Protein AF-A0A560KDC7-F1 (afdb_monomer)

Radius of gyration: 27.9 Å; Cα contacts (8 Å, |Δi|>4): 565; chains: 1; bounding box: 71×35×75 Å

Nearest PDB structures (foldseek):
  1yr0-assembly2_D  TM=9.932E-01  e=1.431E-20  Agrobacterium fabrum str. C58
  3dr8-assembly1_A  TM=9.756E-01  e=1.431E-20  unclassified
  4j3g-assembly2_C  TM=9.933E-01  e=4.814E-20  Brucella abortus 2308
  3dr8-assembly1_B  TM=9.768E-01  e=2.145E-20  unclassified
  4mbu-assembly1_A  TM=9.901E-01  e=2.162E-19  Staphylococcus aureus subsp. aureus Mu50

Structure (mmCIF, N/CA/C/O backbone):
data_AF-A0A560KDC7-F1
#
_entry.id   AF-A0A560KDC7-F1
#
loop_
_atom_site.group_PDB
_atom_site.id
_atom_site.type_symbol
_atom_site.label_atom_id
_atom_site.label_alt_id
_atom_site.label_comp_id
_atom_site.label_asym_id
_atom_site.label_entity_id
_atom_site.label_seq_id
_atom_site.pdbx_PDB_ins_code
_atom_site.Cartn_x
_atom_site.Cartn_y
_atom_site.Cartn_z
_atom_site.occupancy
_atom_site.B_iso_or_equiv
_atom_site.auth_seq_id
_atom_site.auth_comp_id
_atom_site.auth_asym_id
_atom_site.auth_atom_id
_atom_site.pdbx_PDB_model_num
ATOM 1 N N . MET A 1 1 ? -34.401 -13.548 14.786 1.00 64.06 1 MET A N 1
ATOM 2 C CA . MET A 1 1 ? -34.154 -12.901 13.478 1.00 64.06 1 MET A CA 1
ATOM 3 C C . MET A 1 1 ? -32.684 -13.062 13.117 1.00 64.06 1 MET A C 1
ATOM 5 O O . MET A 1 1 ? -31.876 -13.039 14.045 1.00 64.06 1 MET A O 1
ATOM 9 N N . PRO A 1 2 ? -32.347 -13.278 11.833 1.00 85.25 2 PRO A N 1
ATOM 10 C CA . PRO A 1 2 ? -30.963 -13.434 11.390 1.00 85.25 2 PRO A CA 1
ATOM 11 C C . PRO A 1 2 ? -30.173 -12.130 11.555 1.00 85.25 2 PRO A C 1
ATOM 13 O O . PRO A 1 2 ? -30.745 -11.041 11.512 1.00 85.25 2 PRO A O 1
ATOM 16 N N . LEU A 1 3 ? -28.862 -12.267 11.750 1.00 91.06 3 LEU A N 1
ATOM 17 C CA . LEU A 1 3 ? -27.916 -11.155 11.746 1.00 91.06 3 LEU A CA 1
ATOM 18 C C . LEU A 1 3 ? -27.613 -10.765 10.294 1.00 91.06 3 LEU A C 1
ATOM 20 O O . LEU A 1 3 ? -27.237 -11.629 9.504 1.00 91.06 3 LEU A O 1
ATOM 24 N N . ILE A 1 4 ? -27.746 -9.483 9.955 1.00 95.56 4 ILE A N 1
ATOM 25 C CA . ILE A 1 4 ? -27.432 -8.954 8.618 1.00 95.56 4 ILE A CA 1
ATOM 26 C C . ILE A 1 4 ? -26.335 -7.903 8.757 1.00 95.56 4 ILE A C 1
ATOM 28 O O . ILE A 1 4 ? -26.480 -6.980 9.549 1.00 95.56 4 ILE A O 1
ATOM 32 N N . VAL A 1 5 ? -25.257 -8.013 7.981 1.00 97.81 5 VAL A N 1
ATOM 33 C CA . VAL A 1 5 ? -24.214 -6.978 7.908 1.00 97.81 5 VAL A CA 1
ATOM 34 C C . VAL A 1 5 ? -24.354 -6.227 6.589 1.00 97.81 5 VAL A C 1
ATOM 36 O O . VAL A 1 5 ? -24.442 -6.852 5.533 1.00 97.81 5 VAL A O 1
ATOM 39 N N . ARG A 1 6 ? -24.389 -4.893 6.644 1.00 97.50 6 ARG A N 1
ATOM 40 C CA . ARG A 1 6 ? -24.507 -4.018 5.465 1.00 97.50 6 ARG A CA 1
ATOM 41 C C . ARG A 1 6 ? -23.712 -2.729 5.643 1.00 97.50 6 ARG A C 1
ATOM 43 O O . ARG A 1 6 ? -23.319 -2.396 6.759 1.00 97.50 6 ARG A O 1
ATOM 50 N N . ASP A 1 7 ? -23.520 -1.989 4.553 1.00 98.06 7 ASP A N 1
ATOM 51 C CA . ASP A 1 7 ? -23.004 -0.623 4.633 1.00 98.06 7 ASP A CA 1
ATOM 52 C C . ASP A 1 7 ? -23.963 0.278 5.424 1.00 98.06 7 ASP A C 1
ATOM 54 O O . ASP A 1 7 ? -25.192 0.202 5.295 1.00 98.06 7 ASP A O 1
ATOM 58 N N . ALA A 1 8 ? -23.373 1.137 6.247 1.00 98.12 8 ALA A N 1
ATOM 59 C CA . ALA A 1 8 ? -24.062 2.167 6.993 1.00 98.12 8 ALA A CA 1
ATOM 60 C C . ALA A 1 8 ? -24.477 3.314 6.067 1.00 98.12 8 ALA A C 1
ATOM 62 O O . ALA A 1 8 ? -23.741 3.757 5.174 1.00 98.12 8 ALA A O 1
ATOM 63 N N . THR A 1 9 ? -25.659 3.835 6.335 1.00 96.88 9 THR A N 1
ATOM 64 C CA . THR A 1 9 ? -26.194 5.079 5.797 1.00 96.88 9 THR A CA 1
ATOM 65 C C . THR A 1 9 ? -26.072 6.184 6.848 1.00 96.88 9 THR A C 1
ATOM 67 O O . THR A 1 9 ? -25.636 5.947 7.974 1.00 96.88 9 THR A O 1
ATOM 70 N N . LEU A 1 10 ? -26.446 7.414 6.494 1.00 97.44 10 LEU A N 1
ATOM 71 C CA . LEU A 1 10 ? -26.492 8.507 7.471 1.00 97.44 10 LEU A CA 1
ATOM 72 C C . LEU A 1 10 ? -27.649 8.368 8.469 1.00 97.44 10 LEU A C 1
ATOM 74 O O . LEU A 1 10 ? -27.597 9.001 9.521 1.00 97.44 10 LEU A O 1
ATOM 78 N N . GLU A 1 11 ? -28.659 7.552 8.158 1.00 96.75 11 GLU A N 1
ATOM 79 C CA . GLU A 1 11 ? -29.776 7.255 9.062 1.00 96.75 11 GLU A CA 1
ATOM 80 C C . GLU A 1 11 ? -29.320 6.379 10.235 1.00 96.75 11 GLU A C 1
ATOM 82 O O . GLU A 1 11 ? -29.812 6.536 11.344 1.00 96.75 11 GLU A O 1
ATOM 87 N N . ASP A 1 12 ? -28.290 5.550 10.033 1.00 98.06 12 ASP A N 1
ATOM 88 C CA . ASP A 1 12 ? -27.711 4.702 11.083 1.00 98.06 12 ASP A CA 1
ATOM 89 C C . ASP A 1 12 ? -26.839 5.492 12.084 1.00 98.06 12 ASP A C 1
ATOM 91 O O . ASP A 1 12 ? -26.291 4.925 13.031 1.00 98.06 12 ASP A O 1
ATOM 95 N N . ALA A 1 13 ? -26.640 6.799 11.869 1.00 98.19 13 ALA A N 1
ATOM 96 C CA . ALA A 1 13 ? -25.687 7.595 12.640 1.00 98.19 13 ALA A CA 1
ATOM 97 C C . ALA A 1 13 ? -26.050 7.697 14.128 1.00 98.19 13 ALA A C 1
ATOM 99 O O . ALA A 1 13 ? -25.141 7.717 14.956 1.00 98.19 13 ALA A O 1
ATOM 100 N N . GLU A 1 14 ? -27.342 7.751 14.462 1.00 98.06 14 GLU A N 1
ATOM 101 C CA . GLU A 1 14 ? -27.816 7.821 15.851 1.00 98.06 14 GLU A CA 1
ATOM 102 C C . GLU A 1 14 ? -27.529 6.521 16.609 1.00 98.06 14 GLU A C 1
ATOM 104 O O . GLU A 1 14 ? -26.981 6.560 17.712 1.00 98.06 14 GLU A O 1
ATOM 109 N N . ASP A 1 15 ? -27.783 5.369 15.990 1.00 97.81 15 ASP A N 1
ATOM 110 C CA . ASP A 1 15 ? -27.501 4.078 16.617 1.00 97.81 15 ASP A CA 1
ATOM 111 C C . ASP A 1 15 ? -25.993 3.825 16.756 1.00 97.81 15 ASP A C 1
ATOM 113 O O . ASP A 1 15 ? -25.511 3.395 17.809 1.00 97.81 15 ASP A O 1
ATOM 117 N N . ILE A 1 16 ? -25.210 4.146 15.718 1.00 98.19 16 ILE A N 1
ATOM 118 C CA . ILE A 1 16 ? -23.742 4.072 15.776 1.00 98.19 16 ILE A CA 1
ATOM 119 C C . ILE A 1 16 ? -23.213 4.981 16.891 1.00 98.19 16 ILE A C 1
ATOM 121 O O . ILE A 1 16 ? -22.308 4.588 17.634 1.00 98.19 16 ILE A O 1
ATOM 125 N N . LEU A 1 17 ? -23.763 6.195 17.013 1.00 98.19 17 LEU A N 1
ATOM 126 C CA . LEU A 1 17 ? -23.389 7.145 18.055 1.00 98.19 17 LEU A CA 1
ATOM 127 C C . LEU A 1 17 ? -23.655 6.569 19.445 1.00 98.19 17 LEU A C 1
ATOM 129 O O . LEU A 1 17 ? -22.775 6.655 20.299 1.00 98.19 17 LEU A O 1
ATOM 133 N N . ALA A 1 18 ? -24.826 5.970 19.664 1.00 97.56 18 ALA A N 1
ATOM 134 C CA . ALA A 1 18 ? -25.188 5.374 20.945 1.00 97.56 18 ALA A CA 1
ATOM 135 C C . ALA A 1 18 ? -24.201 4.268 21.355 1.00 97.56 18 ALA A C 1
ATOM 137 O O . ALA A 1 18 ? -23.673 4.294 22.470 1.00 97.56 18 ALA A O 1
ATOM 138 N N . ILE A 1 19 ? -23.875 3.352 20.435 1.00 97.69 19 ILE A N 1
ATOM 139 C CA . ILE A 1 19 ? -22.910 2.267 20.682 1.00 97.69 19 ILE A CA 1
ATOM 140 C C . ILE A 1 19 ? -21.510 2.836 20.961 1.00 97.69 19 ILE A C 1
ATOM 142 O O . ILE A 1 19 ? -20.850 2.430 21.920 1.00 97.69 19 ILE A O 1
ATOM 146 N N . TYR A 1 20 ? -21.051 3.797 20.151 1.00 97.81 20 TYR A N 1
ATOM 147 C CA . TYR A 1 20 ? -19.731 4.403 20.327 1.00 97.81 20 TYR A CA 1
ATOM 148 C C . TYR A 1 20 ? -19.624 5.168 21.648 1.00 97.81 20 TYR A C 1
ATOM 150 O O . TYR A 1 20 ? -18.653 4.985 22.378 1.00 97.81 20 TYR A O 1
ATOM 158 N N . ASN A 1 21 ? -20.605 6.012 21.974 1.00 97.56 21 ASN A N 1
ATOM 159 C CA . ASN A 1 21 ? -20.581 6.819 23.192 1.00 97.56 21 ASN A CA 1
ATOM 160 C C . ASN A 1 21 ? -20.687 5.944 24.444 1.00 97.56 21 ASN A C 1
ATOM 162 O O . ASN A 1 21 ? -20.028 6.240 25.440 1.00 97.56 21 ASN A O 1
ATOM 166 N N . TYR A 1 22 ? -21.423 4.828 24.386 1.00 96.88 22 TYR A N 1
ATOM 167 C CA . TYR A 1 22 ? -21.393 3.843 25.464 1.00 96.88 22 TYR A CA 1
ATOM 168 C C . TYR A 1 22 ? -19.971 3.310 25.686 1.00 96.88 22 TYR A C 1
ATOM 170 O O . TYR A 1 22 ? -19.468 3.367 26.810 1.00 96.88 22 TYR A O 1
ATOM 178 N N . ALA A 1 23 ? -19.289 2.865 24.624 1.00 95.12 23 ALA A N 1
ATOM 179 C CA . ALA A 1 23 ? -17.907 2.393 24.713 1.00 95.12 23 ALA A CA 1
ATOM 180 C C . ALA A 1 23 ? -16.945 3.497 25.200 1.00 95.12 23 ALA A C 1
ATOM 182 O O . ALA A 1 23 ? -16.084 3.245 26.048 1.00 95.12 23 ALA A O 1
ATOM 183 N N . ALA A 1 24 ? -17.120 4.726 24.711 1.00 95.44 24 ALA A N 1
ATOM 184 C CA . ALA A 1 24 ? -16.311 5.890 25.053 1.00 95.44 24 ALA A CA 1
ATOM 185 C C . ALA A 1 24 ? -16.468 6.342 26.505 1.00 95.44 24 ALA A C 1
ATOM 187 O O . ALA A 1 24 ? -15.500 6.824 27.077 1.00 95.44 24 ALA A O 1
ATOM 188 N N . VAL A 1 25 ? -17.625 6.161 27.135 1.00 95.88 25 VAL A N 1
ATOM 189 C CA . VAL A 1 25 ? -17.840 6.614 28.519 1.00 95.88 25 VAL A CA 1
ATOM 190 C C . VAL A 1 25 ? -17.666 5.487 29.536 1.00 95.88 25 VAL A C 1
ATOM 192 O O . VAL A 1 25 ? -17.230 5.750 30.650 1.00 95.88 25 VAL A O 1
ATOM 195 N N . ASN A 1 26 ? -17.946 4.233 29.165 1.00 94.75 26 ASN A N 1
ATOM 196 C CA . ASN A 1 26 ? -18.063 3.132 30.133 1.00 94.75 26 ASN A CA 1
ATOM 197 C C . ASN A 1 26 ? -16.960 2.069 30.028 1.00 94.75 26 ASN A C 1
ATOM 199 O O . ASN A 1 26 ? -16.888 1.182 30.873 1.00 94.75 26 ASN A O 1
ATOM 203 N N . THR A 1 27 ? -16.102 2.117 29.003 1.00 94.00 27 THR A N 1
ATOM 204 C CA . THR A 1 27 ? -15.118 1.047 28.743 1.00 94.00 27 THR A CA 1
ATOM 205 C C . THR A 1 27 ? -13.720 1.592 28.463 1.00 94.00 27 THR A C 1
ATOM 207 O O . THR A 1 27 ? -13.536 2.788 28.247 1.00 94.00 27 THR A O 1
ATOM 210 N N . THR A 1 28 ? -12.721 0.712 28.404 1.00 94.62 28 THR A N 1
ATOM 211 C CA . THR A 1 28 ? -11.354 1.023 27.948 1.00 94.62 28 THR A CA 1
ATOM 212 C C . THR A 1 28 ? -11.143 0.752 26.452 1.00 94.62 28 THR A C 1
ATOM 214 O O . THR A 1 28 ? -10.013 0.805 25.980 1.00 94.62 28 THR A O 1
ATOM 217 N N . ALA A 1 29 ? -12.202 0.486 25.674 1.00 92.75 29 ALA A N 1
ATOM 218 C CA . ALA A 1 29 ? -12.095 0.202 24.236 1.00 92.75 29 ALA A CA 1
ATOM 219 C C . ALA A 1 29 ? -11.889 1.457 23.364 1.00 92.75 29 ALA A C 1
ATOM 221 O O . ALA A 1 29 ? -11.512 1.349 22.201 1.00 92.75 29 ALA A O 1
ATOM 222 N N . VAL A 1 30 ? -12.161 2.644 23.913 1.00 94.00 30 VAL A N 1
ATOM 223 C CA . VAL A 1 30 ? -11.927 3.943 23.267 1.00 94.00 30 VAL A CA 1
ATOM 224 C C . VAL A 1 30 ? -11.267 4.857 24.286 1.00 94.00 30 VAL A C 1
ATOM 226 O O . VAL A 1 30 ? -11.829 5.093 25.356 1.00 94.00 30 VAL A O 1
ATOM 229 N N . TRP A 1 31 ? -10.077 5.362 23.984 1.00 94.50 31 TRP A N 1
ATOM 230 C CA . TRP A 1 31 ? -9.320 6.229 24.890 1.00 94.50 31 TRP A CA 1
ATOM 231 C C . TRP A 1 31 ? -9.588 7.690 24.529 1.00 94.50 31 TRP A C 1
ATOM 233 O O . TRP A 1 31 ? -8.907 8.277 23.697 1.00 94.50 31 TRP A O 1
ATOM 243 N N . THR A 1 32 ? -10.657 8.244 25.096 1.00 92.62 32 THR A N 1
ATOM 244 C CA . THR A 1 32 ? -11.116 9.617 24.860 1.00 92.62 32 THR A CA 1
ATOM 245 C C . THR A 1 32 ? -11.716 10.191 26.144 1.00 92.62 32 THR A C 1
ATOM 247 O O . THR A 1 32 ? -12.147 9.422 27.010 1.00 92.62 32 THR A O 1
ATOM 250 N N . ASP A 1 33 ? -11.749 11.520 26.250 1.00 85.69 33 ASP A N 1
ATOM 251 C CA . ASP A 1 33 ? -12.166 12.255 27.451 1.00 85.69 33 ASP A CA 1
ATOM 252 C C . ASP A 1 33 ? -13.686 12.455 27.563 1.00 85.69 33 ASP A C 1
ATOM 254 O O . ASP A 1 33 ? -14.181 12.901 28.597 1.00 85.69 33 ASP A O 1
ATOM 258 N N . GLY A 1 34 ? -14.455 12.119 26.523 1.00 89.12 34 GLY A N 1
ATOM 259 C CA . GLY A 1 34 ? -15.901 12.311 26.541 1.00 89.12 34 GLY A CA 1
ATOM 260 C C . GLY A 1 34 ? -16.640 11.743 25.330 1.00 89.12 34 GLY A C 1
ATOM 261 O O . GLY A 1 34 ? -16.029 11.188 24.413 1.00 89.12 34 GLY A O 1
ATOM 262 N N . PRO A 1 35 ? -17.979 11.848 25.330 1.00 95.31 35 PRO A N 1
ATOM 263 C CA . PRO A 1 35 ? -18.799 11.468 24.188 1.00 95.31 35 PRO A CA 1
ATOM 264 C C . PRO A 1 35 ? -18.573 12.418 23.005 1.00 95.31 35 PRO A C 1
ATOM 266 O O . PRO A 1 35 ? -18.128 13.551 23.173 1.00 95.31 35 PRO A O 1
ATOM 269 N N . VAL A 1 36 ? -18.943 11.970 21.806 1.00 96.56 36 VAL A N 1
ATOM 270 C CA . VAL A 1 36 ? -19.057 12.848 20.630 1.00 96.56 36 VAL A CA 1
ATOM 271 C C . VAL A 1 36 ? -20.522 13.168 20.341 1.00 96.56 36 VAL A C 1
ATOM 273 O O . VAL A 1 36 ? -21.419 12.494 20.853 1.00 96.56 36 VAL A O 1
ATOM 276 N N . ASP A 1 37 ? -20.772 14.179 19.513 1.00 97.75 37 ASP A N 1
ATOM 277 C CA . ASP A 1 37 ? -22.115 14.524 19.045 1.00 97.75 37 ASP A CA 1
ATOM 278 C C . ASP A 1 37 ? -22.492 13.811 17.727 1.00 97.75 37 ASP A C 1
ATOM 280 O O . ASP A 1 37 ? -21.681 13.147 17.064 1.00 97.75 37 ASP A O 1
ATOM 284 N N . LEU A 1 38 ? -23.770 13.931 17.358 1.00 98.31 38 LEU A N 1
ATOM 285 C CA . LEU A 1 38 ? -24.338 13.300 16.170 1.00 98.31 38 LEU A CA 1
ATOM 286 C C . LEU A 1 38 ? -23.785 13.870 14.861 1.00 98.31 38 LEU A C 1
ATOM 288 O O . LEU A 1 38 ? -23.582 13.115 13.908 1.00 98.31 38 LEU A O 1
ATOM 292 N N . ASP A 1 39 ? -23.515 15.171 14.800 1.00 98.12 39 ASP A N 1
ATOM 293 C CA . ASP A 1 39 ? -23.014 15.811 13.585 1.00 98.12 39 ASP A CA 1
ATOM 294 C C . ASP A 1 39 ? -21.578 15.376 13.292 1.00 98.12 39 ASP A C 1
ATOM 296 O O . ASP A 1 39 ? -21.261 14.996 12.162 1.00 98.12 39 ASP A O 1
ATOM 300 N N . SER A 1 40 ? -20.747 15.287 14.327 1.00 96.81 40 SER A N 1
ATOM 301 C CA . SER A 1 40 ? -19.414 14.693 14.302 1.00 96.81 40 SER A CA 1
ATOM 302 C C . SER A 1 40 ? -19.463 13.238 13.834 1.00 96.81 40 SER A C 1
ATOM 304 O O . SER A 1 40 ? -18.645 12.814 13.011 1.00 96.81 40 SER A O 1
ATOM 306 N N . ARG A 1 41 ? -20.455 12.454 14.285 1.00 97.69 41 ARG A N 1
ATOM 307 C CA . ARG A 1 41 ? -20.616 11.063 13.836 1.00 97.69 41 ARG A CA 1
ATOM 308 C C . ARG A 1 41 ? -21.040 10.962 12.373 1.00 97.69 41 ARG A C 1
ATOM 310 O O . ARG A 1 41 ? -20.482 10.147 11.639 1.00 97.69 41 ARG A O 1
ATOM 317 N N . ARG A 1 42 ? -21.969 11.809 11.924 1.00 98.56 42 ARG A N 1
ATOM 318 C CA . ARG A 1 42 ? -22.368 11.910 10.510 1.00 98.56 42 ARG A CA 1
ATOM 319 C C . ARG A 1 42 ? -21.188 12.326 9.633 1.00 98.56 42 ARG A C 1
ATOM 321 O O . ARG A 1 42 ? -20.979 11.731 8.576 1.00 98.56 42 ARG A O 1
ATOM 328 N N . ALA A 1 43 ? -20.393 13.299 10.077 1.00 98.19 43 ALA A N 1
ATOM 329 C CA . ALA A 1 43 ? -19.182 13.736 9.389 1.00 98.19 43 ALA A CA 1
ATOM 330 C C . ALA A 1 43 ? -18.153 12.602 9.281 1.00 98.19 43 ALA A C 1
ATOM 332 O O . ALA A 1 43 ? -17.605 12.380 8.204 1.00 98.19 43 ALA A O 1
ATOM 333 N N . TRP A 1 44 ? -17.958 11.824 10.348 1.00 97.94 44 TRP A N 1
ATOM 334 C CA . TRP A 1 44 ? -17.082 10.652 10.335 1.00 97.94 44 TRP A CA 1
ATOM 335 C C . TRP A 1 44 ? -17.529 9.585 9.319 1.00 97.94 44 TRP A C 1
ATOM 337 O O . TRP A 1 44 ? -16.693 9.071 8.573 1.00 97.94 44 TRP A O 1
ATOM 347 N N . ILE A 1 45 ? -18.835 9.290 9.224 1.00 98.31 45 ILE A N 1
ATOM 348 C CA . ILE A 1 45 ? -19.374 8.350 8.219 1.00 98.31 45 ILE A CA 1
ATOM 349 C C . ILE A 1 45 ? -19.089 8.852 6.797 1.00 98.31 45 ILE A C 1
ATOM 351 O O . ILE A 1 45 ? -18.628 8.078 5.955 1.00 98.31 45 ILE A O 1
ATOM 355 N N . ARG A 1 46 ? -19.333 10.144 6.527 1.00 98.19 46 ARG A N 1
ATOM 356 C CA . ARG A 1 46 ? -19.052 10.762 5.217 1.00 98.19 46 ARG A CA 1
ATOM 357 C C . ARG A 1 46 ? -17.568 10.685 4.877 1.00 98.19 46 ARG A C 1
ATOM 359 O O . ARG A 1 46 ? -17.224 10.141 3.839 1.00 98.19 46 ARG A O 1
ATOM 366 N N . ALA A 1 47 ? -16.698 11.105 5.794 1.00 97.38 47 ALA A N 1
ATOM 367 C CA . ALA A 1 47 ? -15.253 11.104 5.584 1.00 97.38 47 ALA A CA 1
ATOM 368 C C . ALA A 1 47 ? -14.698 9.701 5.284 1.00 97.38 47 ALA A C 1
ATOM 370 O O . ALA A 1 47 ? -13.834 9.549 4.423 1.00 97.38 47 ALA A O 1
ATOM 371 N N . ARG A 1 48 ? -15.210 8.655 5.952 1.00 97.25 48 ARG A N 1
ATOM 372 C CA . ARG A 1 48 ? -14.845 7.266 5.630 1.00 97.25 48 ARG A CA 1
ATOM 373 C C . ARG A 1 48 ? -15.265 6.886 4.216 1.00 97.25 48 ARG A C 1
ATOM 375 O O . ARG A 1 48 ? -14.441 6.358 3.473 1.00 97.25 48 ARG A O 1
ATOM 382 N N . ARG A 1 49 ? -16.504 7.200 3.837 1.00 95.75 49 ARG A N 1
ATOM 383 C CA . ARG A 1 49 ? -17.032 6.914 2.499 1.00 95.75 49 ARG A CA 1
ATOM 384 C C . ARG A 1 49 ? -16.260 7.655 1.406 1.00 95.75 49 ARG A C 1
ATOM 386 O O . ARG A 1 49 ? -15.895 7.030 0.416 1.00 95.75 49 ARG A O 1
ATOM 393 N N . ASP A 1 50 ? -15.974 8.937 1.606 1.00 96.25 50 ASP A N 1
ATOM 394 C CA . ASP A 1 50 ? -15.241 9.776 0.651 1.00 96.25 50 ASP A CA 1
ATOM 395 C C . ASP A 1 50 ? -13.796 9.287 0.461 1.00 96.25 50 ASP A C 1
ATOM 397 O O . ASP A 1 50 ? -13.257 9.335 -0.642 1.00 96.25 50 ASP A O 1
ATOM 401 N N . ALA A 1 51 ? -13.192 8.724 1.513 1.00 93.50 51 ALA A N 1
ATOM 402 C CA . ALA A 1 51 ? -11.894 8.049 1.448 1.00 93.50 51 ALA A CA 1
ATOM 403 C C . ALA A 1 51 ? -11.952 6.633 0.829 1.00 93.50 51 ALA A C 1
ATOM 405 O O . ALA A 1 51 ? -10.925 5.960 0.732 1.00 93.50 51 ALA A O 1
ATOM 406 N N . GLY A 1 52 ? -13.134 6.153 0.424 1.00 95.44 52 GLY A N 1
ATOM 407 C CA . GLY A 1 52 ? -13.333 4.811 -0.129 1.00 95.44 52 GLY A CA 1
ATOM 408 C C . GLY A 1 52 ? -13.313 3.688 0.913 1.00 95.44 52 GLY A C 1
ATOM 409 O O . GLY A 1 52 ? -13.087 2.531 0.561 1.00 95.44 52 GLY A O 1
ATOM 410 N N . TYR A 1 53 ? -13.530 4.004 2.193 1.00 97.62 53 TYR A N 1
ATOM 411 C CA . TYR A 1 53 ? -13.533 3.046 3.300 1.00 97.62 53 TYR A CA 1
ATOM 412 C C . TYR A 1 53 ? -14.950 2.717 3.792 1.00 97.62 53 TYR A C 1
ATOM 414 O O . TYR A 1 53 ? -15.819 3.592 3.834 1.00 97.62 53 TYR A O 1
ATOM 422 N N . PRO A 1 54 ? -15.214 1.452 4.176 1.00 97.81 54 PRO A N 1
ATOM 423 C CA . PRO A 1 54 ? -16.531 1.030 4.618 1.00 97.81 54 PRO A CA 1
ATOM 424 C C . PRO A 1 54 ? -16.815 1.515 6.042 1.00 97.81 54 PRO A C 1
ATOM 426 O O . PRO A 1 54 ? -15.946 1.501 6.918 1.00 97.81 54 PRO A O 1
ATOM 429 N N . VAL A 1 55 ? -18.077 1.840 6.295 1.00 98.69 55 VAL A N 1
ATOM 430 C CA . VAL A 1 55 ? -18.667 1.801 7.635 1.00 98.69 55 VAL A CA 1
ATOM 431 C C . VAL A 1 55 ? -19.765 0.759 7.554 1.00 98.69 55 VAL A C 1
ATOM 433 O O . VAL A 1 55 ? -20.662 0.889 6.729 1.00 98.69 55 VAL A O 1
ATOM 436 N N . LEU A 1 56 ? -19.662 -0.295 8.352 1.00 98.69 56 LEU A N 1
ATOM 437 C CA . LEU A 1 56 ? -20.591 -1.416 8.361 1.00 98.69 56 LEU A CA 1
ATOM 438 C C . LEU A 1 56 ? -21.433 -1.373 9.628 1.00 98.69 56 LEU A C 1
ATOM 440 O O . LEU A 1 56 ? -20.910 -1.077 10.701 1.00 98.69 56 LEU A O 1
ATOM 444 N N . VAL A 1 57 ? -22.705 -1.737 9.510 1.00 98.56 57 VAL A N 1
ATOM 445 C CA . VAL A 1 57 ? -23.597 -1.997 10.645 1.00 98.56 57 VAL A CA 1
ATOM 446 C C . VAL A 1 57 ? -24.058 -3.444 10.632 1.00 98.56 57 VAL A C 1
ATOM 448 O O . VAL A 1 57 ? -24.277 -4.040 9.575 1.00 98.56 57 VAL A O 1
ATOM 451 N N . ALA A 1 58 ? -24.209 -4.004 11.826 1.00 98.12 58 ALA A N 1
ATOM 452 C CA . ALA A 1 58 ? -24.836 -5.288 12.061 1.00 98.12 58 ALA A CA 1
ATOM 453 C C . ALA A 1 58 ? -26.269 -5.061 12.547 1.00 98.12 58 ALA A C 1
ATOM 455 O O . ALA A 1 58 ? -26.486 -4.421 13.571 1.00 98.12 58 ALA A O 1
ATOM 456 N N . MET A 1 59 ? -27.232 -5.610 11.818 1.00 96.44 59 MET A N 1
ATOM 457 C CA . MET A 1 59 ? -28.661 -5.468 12.057 1.00 96.44 59 MET A CA 1
ATOM 458 C C . MET A 1 59 ? -29.237 -6.748 12.655 1.00 96.44 59 MET A C 1
ATOM 460 O O . MET A 1 59 ? -28.966 -7.848 12.159 1.00 96.44 59 MET A O 1
ATOM 464 N N . LYS A 1 60 ? -30.110 -6.607 13.652 1.00 92.50 60 LYS A N 1
ATOM 465 C CA . LYS A 1 60 ? -30.984 -7.680 14.136 1.00 92.50 60 LYS A CA 1
ATOM 466 C C . LYS A 1 60 ? -32.430 -7.201 14.057 1.00 92.50 60 LYS A C 1
ATOM 468 O O . LYS A 1 60 ? -32.918 -6.491 14.925 1.00 92.50 60 LYS A O 1
ATOM 473 N N . GLY A 1 61 ? -33.120 -7.583 12.984 1.00 89.81 61 GLY A N 1
ATOM 474 C CA . GLY A 1 61 ? -34.405 -6.965 12.658 1.00 89.81 61 GLY A CA 1
ATOM 475 C C . GLY A 1 61 ? -34.202 -5.520 12.210 1.00 89.81 61 GLY A C 1
ATOM 476 O O . GLY A 1 61 ? -33.513 -5.294 11.218 1.00 89.81 61 GLY A O 1
ATOM 477 N N . ARG A 1 62 ? -34.802 -4.564 12.926 1.00 89.12 62 ARG A N 1
ATOM 478 C CA . ARG A 1 62 ? -34.658 -3.126 12.644 1.00 89.12 62 ARG A CA 1
ATOM 479 C C . ARG A 1 62 ? -33.549 -2.453 13.449 1.00 89.12 62 ARG A C 1
ATOM 481 O O . ARG A 1 62 ? -33.200 -1.329 13.119 1.00 89.12 62 ARG A O 1
ATOM 488 N N . ASP A 1 63 ? -32.987 -3.145 14.434 1.00 91.62 63 ASP A N 1
ATOM 489 C CA . ASP A 1 63 ? -32.037 -2.551 15.369 1.00 91.62 63 ASP A CA 1
ATOM 490 C C . ASP A 1 63 ? -30.602 -2.735 14.875 1.00 91.62 63 ASP A C 1
ATOM 492 O O . ASP A 1 63 ? -30.193 -3.851 14.520 1.00 91.62 63 ASP A O 1
ATOM 496 N N . VAL A 1 64 ? -29.821 -1.656 14.898 1.00 96.81 64 VAL A N 1
ATOM 497 C CA . VAL A 1 64 ? -28.362 -1.717 14.775 1.00 96.81 64 VAL A CA 1
ATOM 498 C C . VAL A 1 64 ? -27.797 -2.202 16.112 1.00 96.81 64 VAL A C 1
ATOM 500 O O . VAL A 1 64 ? -27.943 -1.558 17.144 1.00 96.81 64 VAL A O 1
ATOM 503 N N . VAL A 1 65 ? -27.135 -3.357 16.096 1.00 97.12 65 VAL A N 1
ATOM 504 C CA . VAL A 1 65 ? -26.593 -4.032 17.293 1.00 97.12 65 VAL A CA 1
ATOM 505 C C . VAL A 1 65 ? -25.061 -4.058 17.327 1.00 97.12 65 VAL A C 1
ATOM 507 O O . VAL A 1 65 ? -24.447 -4.663 18.206 1.00 97.12 65 VAL A O 1
ATOM 510 N N . GLY A 1 66 ? -24.420 -3.416 16.357 1.00 97.81 66 GLY A N 1
ATOM 511 C CA . GLY A 1 66 ? -22.973 -3.286 16.270 1.00 97.81 66 GLY A CA 1
ATOM 512 C C . GLY A 1 66 ? -22.563 -2.547 15.006 1.00 97.81 66 GLY A C 1
ATOM 513 O O . GLY A 1 66 ? -23.323 -2.486 14.039 1.00 97.81 66 GLY A O 1
ATOM 514 N N . PHE A 1 67 ? -21.350 -2.014 14.996 1.00 98.62 67 PHE A N 1
ATOM 515 C CA . PHE A 1 67 ? -20.776 -1.387 13.815 1.00 98.62 67 PHE A CA 1
ATOM 516 C C . PHE A 1 67 ? -19.273 -1.627 13.738 1.00 98.62 67 PHE A C 1
ATOM 518 O O . PHE A 1 67 ? -18.613 -1.944 14.730 1.00 98.62 67 PHE A O 1
ATOM 525 N N . ALA A 1 68 ? -18.730 -1.492 12.537 1.00 98.62 68 ALA A N 1
ATOM 526 C CA . ALA A 1 68 ? -17.317 -1.688 12.290 1.00 98.62 68 ALA A CA 1
ATOM 527 C C . ALA A 1 68 ? -16.836 -0.843 11.115 1.00 98.62 68 ALA A C 1
ATOM 529 O O . ALA A 1 68 ? -17.589 -0.535 10.194 1.00 98.62 68 ALA A O 1
ATOM 530 N N . SER A 1 69 ? -15.569 -0.457 11.136 1.00 98.69 69 SER A N 1
ATOM 531 C CA . SER A 1 69 ? -14.941 0.303 10.055 1.00 98.69 69 SER A CA 1
ATOM 532 C C . SER A 1 69 ? -13.429 0.110 10.094 1.00 98.69 69 SER A C 1
ATOM 534 O O . SER A 1 69 ? -12.885 -0.363 11.092 1.00 98.69 69 SER A O 1
ATOM 536 N N . PHE A 1 70 ? -12.741 0.516 9.031 1.00 98.44 70 PHE A N 1
ATOM 537 C CA . PHE A 1 70 ? -11.296 0.695 9.053 1.00 98.44 70 PHE A CA 1
ATOM 538 C C . PHE A 1 70 ? -10.885 2.027 8.427 1.00 98.44 70 PHE A C 1
ATOM 540 O O . PHE A 1 70 ? -11.634 2.644 7.670 1.00 98.44 70 PHE A O 1
ATOM 547 N N . GLY A 1 71 ? -9.681 2.473 8.763 1.00 97.06 71 GLY A N 1
ATOM 548 C CA . GLY A 1 71 ? -9.045 3.653 8.190 1.00 97.06 71 GLY A CA 1
ATOM 549 C C . GLY A 1 71 ? -7.594 3.418 7.832 1.00 97.06 71 GLY A C 1
ATOM 550 O O . GLY A 1 71 ? -7.076 2.320 8.013 1.00 97.06 71 GLY A O 1
ATOM 551 N N . ASP A 1 72 ? -6.924 4.465 7.360 1.00 95.81 72 ASP A N 1
ATOM 552 C CA . ASP A 1 72 ? -5.468 4.451 7.242 1.00 95.81 72 ASP A CA 1
ATOM 553 C C . ASP A 1 72 ? -4.828 4.175 8.602 1.00 95.81 72 ASP A C 1
ATOM 555 O O . ASP A 1 72 ? -5.235 4.751 9.607 1.00 95.81 72 ASP A O 1
ATOM 559 N N . PHE A 1 73 ? -3.807 3.319 8.624 1.00 96.12 73 PHE A N 1
ATOM 560 C CA . PHE A 1 73 ? -3.058 3.042 9.850 1.00 96.12 73 PHE A CA 1
ATOM 561 C C . PHE A 1 73 ? -2.196 4.237 10.286 1.00 96.12 73 PHE A C 1
ATOM 563 O O . PHE A 1 73 ? -2.083 4.542 11.468 1.00 96.12 73 PHE A O 1
ATOM 570 N N . ARG A 1 74 ? -1.560 4.933 9.333 1.00 94.56 74 ARG A N 1
ATOM 571 C CA . ARG A 1 74 ? -0.714 6.109 9.594 1.00 94.56 74 ARG A CA 1
ATOM 572 C C . ARG A 1 74 ? -0.767 7.084 8.418 1.00 94.56 74 ARG A C 1
ATOM 574 O O . ARG A 1 74 ? -0.884 6.629 7.279 1.00 94.56 74 ARG A O 1
ATOM 581 N N . PRO A 1 75 ? -0.590 8.397 8.653 1.00 90.19 75 PRO A N 1
ATOM 582 C CA . PRO A 1 75 ? -0.784 9.439 7.644 1.00 90.19 75 PRO A CA 1
ATOM 583 C C . PRO A 1 75 ? 0.424 9.596 6.703 1.00 90.19 75 PRO A C 1
ATOM 585 O O . PRO A 1 75 ? 0.836 10.706 6.384 1.00 90.19 75 PRO A O 1
ATOM 588 N N . TRP A 1 76 ? 1.023 8.487 6.262 1.00 86.50 76 TRP A N 1
ATOM 589 C CA . TRP A 1 76 ? 2.149 8.509 5.328 1.00 86.50 76 TRP A CA 1
ATOM 590 C C . TRP A 1 76 ? 1.881 7.577 4.148 1.00 86.50 76 TRP A C 1
ATOM 592 O O . TRP A 1 76 ? 1.472 6.434 4.369 1.00 86.50 76 TRP A O 1
ATOM 602 N N . PRO A 1 77 ? 2.199 7.983 2.901 1.00 78.06 77 PRO A N 1
ATOM 603 C CA . PRO A 1 77 ? 1.934 7.172 1.713 1.00 78.06 77 PRO A CA 1
ATOM 604 C C . PRO A 1 77 ? 2.523 5.759 1.760 1.00 78.06 77 PRO A C 1
ATOM 606 O O . PRO A 1 77 ? 2.001 4.869 1.094 1.00 78.06 77 PRO A O 1
ATOM 609 N N . GLY A 1 78 ? 3.593 5.525 2.527 1.00 81.75 78 GLY A N 1
ATOM 610 C CA . GLY A 1 78 ? 4.177 4.192 2.721 1.00 81.75 78 GLY A CA 1
ATOM 611 C C . GLY A 1 78 ? 3.230 3.180 3.381 1.00 81.75 78 GLY A C 1
ATOM 612 O O . GLY A 1 78 ? 3.385 1.982 3.166 1.00 81.75 78 GLY A O 1
ATOM 613 N N . TYR A 1 79 ? 2.213 3.646 4.114 1.00 90.69 79 TYR A N 1
ATOM 614 C CA . TYR A 1 79 ? 1.203 2.809 4.769 1.00 90.69 79 TYR A CA 1
ATOM 615 C C . TYR A 1 79 ? -0.097 2.681 3.965 1.00 90.69 79 TYR A C 1
ATOM 617 O O . TYR A 1 79 ? -1.048 2.096 4.460 1.00 90.69 79 TYR A O 1
ATOM 625 N N . ARG A 1 80 ? -0.160 3.157 2.712 1.00 88.38 80 ARG A N 1
ATOM 626 C CA . ARG A 1 80 ? -1.377 3.130 1.863 1.00 88.38 80 ARG A CA 1
ATOM 627 C C . ARG A 1 80 ? -2.023 1.747 1.677 1.00 88.38 80 ARG A C 1
ATOM 629 O O . ARG A 1 80 ? -3.205 1.652 1.343 1.00 88.38 80 ARG A O 1
ATOM 636 N N . HIS A 1 81 ? -1.257 0.673 1.880 1.00 91.44 81 HIS A N 1
ATOM 637 C CA . HIS A 1 81 ? -1.732 -0.713 1.813 1.00 91.44 81 HIS A CA 1
ATOM 638 C C . HIS A 1 81 ? -2.043 -1.320 3.193 1.00 91.44 81 HIS A C 1
ATOM 640 O O . HIS A 1 81 ? -2.427 -2.483 3.264 1.00 91.44 81 HIS A O 1
ATOM 646 N N . THR A 1 82 ? -1.906 -0.557 4.273 1.00 95.69 82 THR A N 1
ATOM 647 C CA . THR A 1 82 ? -2.182 -0.985 5.645 1.00 95.69 82 THR A CA 1
ATOM 648 C C . THR A 1 82 ? -3.353 -0.188 6.199 1.00 95.69 82 THR A C 1
ATOM 650 O O . THR A 1 82 ? -3.367 1.039 6.121 1.00 95.69 82 THR A O 1
ATOM 653 N N . VAL A 1 83 ? -4.327 -0.884 6.773 1.00 97.81 83 VAL A N 1
ATOM 654 C CA . VAL A 1 83 ? -5.484 -0.265 7.428 1.00 97.81 83 VAL A CA 1
ATOM 655 C C . VAL A 1 83 ? -5.540 -0.647 8.898 1.00 97.81 83 VAL A C 1
ATOM 657 O O . VAL A 1 83 ? -5.079 -1.720 9.274 1.00 97.81 83 VAL A O 1
ATOM 660 N N . GLU A 1 84 ? -6.118 0.214 9.722 1.00 98.56 84 GLU A N 1
ATOM 661 C CA . GLU A 1 84 ? -6.429 -0.073 11.121 1.00 98.56 84 GLU A CA 1
ATOM 662 C C . GLU A 1 84 ? -7.938 -0.221 11.283 1.00 98.56 84 GLU A C 1
ATOM 664 O O . GLU A 1 84 ? -8.701 0.621 10.799 1.00 98.56 84 GLU A O 1
ATOM 669 N N . ASN A 1 85 ? -8.369 -1.315 11.909 1.00 98.56 85 ASN A N 1
ATOM 670 C CA . ASN A 1 85 ? -9.780 -1.634 12.072 1.00 98.56 85 ASN A CA 1
ATOM 671 C C . ASN A 1 85 ? -10.323 -1.222 13.444 1.00 98.56 85 ASN A C 1
ATOM 673 O O . ASN A 1 85 ? -9.583 -1.036 14.405 1.00 98.56 85 ASN A O 1
ATOM 677 N N . SER A 1 86 ? -11.645 -1.124 13.516 1.00 97.19 86 SER A N 1
ATOM 678 C CA . SER A 1 86 ? -12.398 -0.945 14.750 1.00 97.19 86 SER A CA 1
ATOM 679 C C . SER A 1 86 ? -13.721 -1.706 14.654 1.00 97.19 86 SER A C 1
ATOM 681 O O . SER A 1 86 ? -14.382 -1.679 13.611 1.00 97.19 86 SER A O 1
ATOM 683 N N . VAL A 1 87 ? -14.108 -2.385 15.736 1.00 97.62 87 VAL A N 1
ATOM 684 C CA . VAL A 1 87 ? -15.349 -3.167 15.837 1.00 97.62 87 VAL A CA 1
ATOM 685 C C . VAL A 1 87 ? -15.982 -2.910 17.198 1.00 97.62 87 VAL A C 1
ATOM 687 O O . VAL A 1 87 ? -15.337 -3.107 18.226 1.00 97.62 87 VAL A O 1
ATOM 690 N N . TYR A 1 88 ? -17.255 -2.522 17.205 1.00 97.12 88 TYR A N 1
ATOM 691 C CA . TYR A 1 88 ? -18.031 -2.280 18.417 1.00 97.12 88 TYR A CA 1
ATOM 692 C C . TYR A 1 88 ? -19.350 -3.045 18.356 1.00 97.12 88 TYR A C 1
ATOM 694 O O . TYR A 1 88 ? -20.016 -3.097 17.321 1.00 97.12 88 TYR A O 1
ATOM 702 N N . VAL A 1 89 ? -19.726 -3.643 19.480 1.00 96.06 89 VAL A N 1
ATOM 703 C CA . VAL A 1 89 ? -20.984 -4.374 19.655 1.00 96.06 89 VAL A CA 1
ATOM 704 C C . VAL A 1 89 ? -21.757 -3.683 20.768 1.00 96.06 89 VAL A C 1
ATOM 706 O O . VAL A 1 89 ? -21.157 -3.276 21.762 1.00 96.06 89 VAL A O 1
ATOM 709 N N . ASP A 1 90 ? -23.066 -3.527 20.584 1.00 93.38 90 ASP A N 1
ATOM 710 C CA . ASP A 1 90 ? -23.950 -2.997 21.621 1.00 93.38 90 ASP A CA 1
ATOM 711 C C . ASP A 1 90 ? -23.865 -3.875 22.881 1.00 93.38 90 ASP A C 1
ATOM 713 O O . ASP A 1 90 ? -23.969 -5.102 22.793 1.00 93.38 90 ASP A O 1
ATOM 717 N N . GLU A 1 91 ? -23.701 -3.253 24.053 1.00 86.00 91 GLU A N 1
ATOM 718 C CA . GLU A 1 91 ? -23.538 -3.956 25.333 1.00 86.00 91 GLU A CA 1
ATOM 719 C C . GLU A 1 91 ? -24.674 -4.943 25.626 1.00 86.00 91 GLU A C 1
ATOM 721 O O . GLU A 1 91 ? -24.469 -6.016 26.192 1.00 86.00 91 GLU A O 1
ATOM 726 N N . ARG A 1 92 ? -25.887 -4.628 25.171 1.00 86.19 92 ARG A N 1
ATOM 727 C CA . ARG A 1 92 ? -27.077 -5.458 25.385 1.00 86.19 92 ARG A CA 1
ATOM 728 C C . ARG A 1 92 ? -27.060 -6.742 24.546 1.00 86.19 92 ARG A C 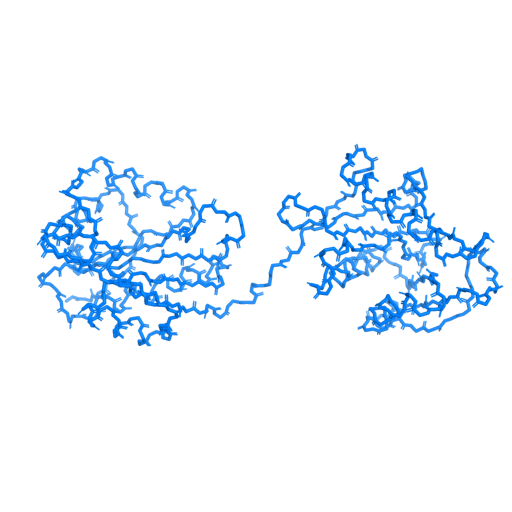1
ATOM 730 O O . ARG A 1 92 ? -27.933 -7.590 24.715 1.00 86.19 92 ARG A O 1
ATOM 737 N N . HIS A 1 93 ? -26.099 -6.890 23.631 1.00 81.12 93 HIS A N 1
ATOM 738 C CA . HIS A 1 93 ? -26.091 -7.921 22.591 1.00 81.12 93 HIS A CA 1
ATOM 739 C C . HIS A 1 93 ? -24.772 -8.713 22.487 1.00 81.12 93 HIS A C 1
ATOM 741 O O . HIS A 1 93 ? -24.490 -9.338 21.457 1.00 81.12 93 HIS A O 1
ATOM 747 N N . HIS A 1 94 ? -23.970 -8.762 23.553 1.00 72.94 94 HIS A N 1
ATOM 748 C CA . HIS A 1 94 ? -22.724 -9.538 23.572 1.00 72.94 94 HIS A CA 1
ATOM 749 C C . HIS A 1 94 ? -22.918 -11.046 23.345 1.00 72.94 94 HIS A C 1
ATOM 751 O O . HIS A 1 94 ? -23.979 -11.620 23.580 1.00 72.94 94 HIS A O 1
ATOM 757 N N . ARG A 1 95 ? -21.844 -11.712 22.893 1.00 72.12 95 ARG A N 1
ATOM 758 C CA . ARG A 1 95 ? -21.758 -13.178 22.687 1.00 72.12 95 ARG A CA 1
ATOM 759 C C . ARG A 1 95 ? -22.777 -13.776 21.698 1.00 72.12 95 ARG A C 1
ATOM 761 O O . ARG A 1 95 ? -22.950 -14.988 21.658 1.00 72.12 95 ARG A O 1
ATOM 768 N N . ALA A 1 96 ? -23.372 -12.959 20.828 1.00 78.38 96 ALA A N 1
ATOM 769 C CA . ALA A 1 96 ? -24.316 -13.395 19.790 1.00 78.38 96 ALA A CA 1
ATOM 770 C C . ALA A 1 96 ? -23.691 -13.545 18.383 1.00 78.38 96 ALA A C 1
ATOM 772 O O . ALA A 1 96 ? -24.397 -13.514 17.378 1.00 78.38 96 ALA A O 1
ATOM 773 N N . GLY A 1 97 ? -22.361 -13.649 18.279 1.00 87.94 97 GLY A N 1
ATOM 774 C CA . GLY A 1 97 ? -21.658 -13.758 16.990 1.00 87.94 97 GLY A CA 1
ATOM 775 C C . GLY A 1 97 ? -21.560 -12.454 16.179 1.00 87.94 97 GLY A C 1
ATOM 776 O O . GLY A 1 97 ? -21.014 -12.474 15.078 1.00 87.94 97 GLY A O 1
ATOM 777 N N . ILE A 1 98 ? -22.020 -11.319 16.721 1.00 94.50 98 ILE A N 1
ATOM 778 C CA . ILE A 1 98 ? -22.057 -10.013 16.034 1.00 94.50 98 ILE A CA 1
ATOM 779 C C . ILE A 1 98 ? -20.658 -9.542 15.627 1.00 94.50 98 ILE A C 1
ATOM 781 O O . ILE A 1 98 ? -20.418 -9.275 14.451 1.00 94.50 98 ILE A O 1
ATOM 785 N N . GLY A 1 99 ? -19.714 -9.509 16.575 1.00 95.25 99 GLY A N 1
ATOM 786 C CA . GLY A 1 99 ? -18.332 -9.098 16.299 1.00 95.25 99 GLY A CA 1
ATOM 787 C C . GLY A 1 99 ? -17.652 -9.978 15.246 1.00 95.25 99 GLY A C 1
ATOM 788 O O . GLY A 1 99 ? -16.913 -9.474 14.405 1.00 95.25 99 GLY A O 1
ATOM 789 N N . ARG A 1 100 ? -17.971 -11.280 15.222 1.00 95.69 100 ARG A N 1
ATOM 790 C CA . ARG A 1 100 ? -17.470 -12.214 14.204 1.00 95.69 100 ARG A CA 1
ATOM 791 C C . ARG A 1 100 ? -18.035 -11.895 12.819 1.00 95.69 100 ARG A C 1
ATOM 793 O O . ARG A 1 100 ? -17.276 -11.880 11.857 1.00 95.69 100 ARG A O 1
ATOM 800 N N . GLY A 1 101 ? -19.334 -11.610 12.718 1.00 96.88 101 GLY A N 1
ATOM 801 C CA . GLY A 1 101 ? -19.962 -11.202 11.457 1.00 96.88 101 GLY A CA 1
ATOM 802 C C . GLY A 1 101 ? -19.376 -9.900 10.902 1.00 96.88 101 GLY A C 1
ATOM 803 O O . GLY A 1 101 ? -19.027 -9.835 9.726 1.00 96.88 101 GLY A O 1
ATOM 804 N N . LEU A 1 102 ? -19.200 -8.891 11.760 1.00 98.25 102 LEU A N 1
ATOM 805 C CA . LEU A 1 102 ? -18.603 -7.607 11.382 1.00 98.25 102 LEU A CA 1
ATOM 806 C C . LEU A 1 102 ? -17.141 -7.745 10.936 1.00 98.25 102 LEU A C 1
ATOM 808 O O . LEU A 1 102 ? -16.770 -7.205 9.896 1.00 98.25 102 LEU A O 1
ATOM 812 N N . MET A 1 103 ? -16.320 -8.486 11.689 1.00 98.12 103 MET A N 1
ATOM 813 C CA . MET A 1 103 ? -14.908 -8.694 11.354 1.00 98.12 103 MET A CA 1
ATOM 814 C C . MET A 1 103 ? -14.742 -9.429 10.019 1.00 98.12 103 MET A C 1
ATOM 816 O O . MET A 1 103 ? -13.942 -9.010 9.185 1.00 98.12 103 MET A O 1
ATOM 820 N N . ALA A 1 104 ? -15.537 -10.479 9.778 1.00 97.50 104 ALA A N 1
ATOM 821 C CA . ALA A 1 104 ? -15.514 -11.204 8.508 1.00 97.50 104 ALA A CA 1
ATOM 822 C C . ALA A 1 104 ? -15.801 -10.271 7.316 1.00 97.50 104 ALA A C 1
ATOM 824 O O . ALA A 1 104 ? -15.041 -10.258 6.347 1.00 97.50 104 ALA A O 1
ATOM 825 N N . ALA A 1 105 ? -16.838 -9.435 7.425 1.00 98.00 105 ALA A N 1
ATOM 826 C CA . ALA A 1 105 ? -17.194 -8.475 6.382 1.00 98.00 105 ALA A CA 1
ATOM 827 C C . ALA A 1 105 ? -16.130 -7.373 6.190 1.00 98.00 105 ALA A C 1
ATOM 829 O O . ALA A 1 105 ? -15.865 -6.957 5.060 1.00 98.00 105 ALA A O 1
ATOM 830 N N . LEU A 1 106 ? -15.471 -6.909 7.263 1.00 97.75 106 LEU A N 1
ATOM 831 C CA . LEU A 1 106 ? -14.359 -5.957 7.143 1.00 97.75 106 LEU A CA 1
ATOM 832 C C . LEU A 1 106 ? -13.158 -6.554 6.405 1.00 97.75 106 LEU A C 1
ATOM 834 O O . LEU A 1 106 ? -12.579 -5.880 5.551 1.00 97.75 106 LEU A O 1
ATOM 838 N N . ILE A 1 107 ? -12.783 -7.797 6.716 1.00 97.44 107 ILE A N 1
ATOM 839 C CA . ILE A 1 107 ? -11.674 -8.495 6.050 1.00 97.44 107 ILE A CA 1
ATOM 840 C C . ILE A 1 107 ? -11.971 -8.657 4.555 1.00 97.44 107 ILE A C 1
ATOM 842 O O . ILE A 1 107 ? -11.097 -8.392 3.725 1.00 97.44 107 ILE A O 1
ATOM 846 N N . GLU A 1 108 ? -13.205 -9.024 4.202 1.00 96.06 108 GLU A N 1
ATOM 847 C CA . GLU A 1 108 ? -13.655 -9.112 2.810 1.00 96.06 108 GLU A CA 1
ATOM 848 C C . GLU A 1 108 ? -13.504 -7.763 2.090 1.00 96.06 108 GLU A C 1
ATOM 850 O O . GLU A 1 108 ? -12.850 -7.684 1.046 1.00 96.06 108 GLU A O 1
ATOM 855 N N . ARG A 1 109 ? -14.016 -6.673 2.680 1.00 96.44 109 ARG A N 1
ATOM 856 C CA . ARG A 1 109 ? -13.911 -5.324 2.096 1.00 96.44 109 ARG A CA 1
ATOM 857 C C . ARG A 1 109 ? -12.468 -4.845 1.970 1.00 96.44 109 ARG A C 1
ATOM 859 O O . ARG A 1 109 ? -12.108 -4.280 0.941 1.00 96.44 109 ARG A O 1
ATOM 866 N N . ALA A 1 110 ? -11.623 -5.081 2.969 1.00 95.62 110 ALA A N 1
ATOM 867 C CA . ALA A 1 110 ? -10.212 -4.707 2.899 1.00 95.62 110 ALA A CA 1
ATOM 868 C C . ALA A 1 110 ? -9.462 -5.490 1.809 1.00 95.62 110 ALA A C 1
ATOM 870 O O . ALA A 1 110 ? -8.635 -4.920 1.094 1.00 95.62 110 ALA A O 1
ATOM 871 N N . THR A 1 111 ? -9.788 -6.775 1.641 1.00 93.00 111 THR A N 1
ATOM 872 C CA . THR A 1 111 ? -9.226 -7.620 0.578 1.00 93.00 111 THR A CA 1
ATOM 873 C C . THR A 1 111 ? -9.656 -7.121 -0.801 1.00 93.00 111 THR A C 1
ATOM 875 O O . THR A 1 111 ? -8.805 -6.934 -1.670 1.00 93.00 111 THR A O 1
ATOM 878 N N . ALA A 1 112 ? -10.944 -6.809 -0.984 1.00 91.50 112 ALA A N 1
ATOM 879 C CA . ALA A 1 112 ? -11.472 -6.241 -2.227 1.00 91.50 112 ALA A CA 1
ATOM 880 C C . ALA A 1 112 ? -10.843 -4.877 -2.575 1.00 91.50 112 ALA A C 1
ATOM 882 O O . ALA A 1 112 ? -10.614 -4.574 -3.745 1.00 91.50 112 ALA A O 1
ATOM 883 N N . LEU A 1 113 ? -10.491 -4.076 -1.563 1.00 90.88 113 LEU A N 1
ATOM 884 C CA . LEU A 1 113 ? -9.765 -2.811 -1.721 1.00 90.88 113 LEU A CA 1
ATOM 885 C C . LEU A 1 113 ? -8.246 -2.976 -1.900 1.00 90.88 113 LEU A C 1
ATOM 887 O O . LEU A 1 113 ? -7.514 -1.987 -1.832 1.00 90.88 113 LEU A O 1
ATOM 891 N N . ASN A 1 114 ? -7.745 -4.195 -2.131 1.00 89.38 114 ASN A N 1
ATOM 892 C CA . ASN A 1 114 ? -6.318 -4.468 -2.320 1.00 89.38 114 ASN A CA 1
ATOM 893 C C . ASN A 1 114 ? -5.452 -3.946 -1.155 1.00 89.38 114 ASN A C 1
ATOM 895 O O . ASN A 1 114 ? -4.348 -3.421 -1.351 1.00 89.38 114 ASN A O 1
ATOM 899 N N . LYS A 1 115 ? -5.948 -4.071 0.080 1.00 92.44 115 LYS A N 1
ATOM 900 C CA . LYS A 1 115 ? -5.127 -3.855 1.273 1.00 92.44 115 LYS A CA 1
ATOM 901 C C . LYS A 1 115 ? -4.269 -5.094 1.534 1.00 92.44 115 LYS A C 1
ATOM 903 O O . LYS A 1 115 ? -4.648 -6.222 1.221 1.00 92.44 115 LYS A O 1
ATOM 908 N N . HIS A 1 116 ? -3.073 -4.869 2.059 1.00 93.06 116 HIS A N 1
ATOM 909 C CA . HIS A 1 116 ? -2.075 -5.895 2.355 1.00 93.06 116 HIS A CA 1
ATOM 910 C C . HIS A 1 116 ? -2.109 -6.323 3.821 1.00 93.06 116 HIS A C 1
ATOM 912 O O . HIS A 1 116 ? -1.990 -7.508 4.120 1.00 93.06 116 HIS A O 1
ATOM 918 N N . THR A 1 117 ? -2.305 -5.369 4.730 1.00 96.12 117 THR A N 1
ATOM 919 C CA . THR A 1 117 ? -2.282 -5.619 6.174 1.00 96.12 117 THR A CA 1
ATOM 920 C C . THR A 1 117 ? -3.447 -4.913 6.848 1.00 96.12 117 THR A C 1
ATOM 922 O O . THR A 1 117 ? -3.742 -3.758 6.537 1.00 96.12 117 THR A O 1
ATOM 925 N N . MET A 1 118 ? -4.084 -5.595 7.795 1.00 98.31 118 MET A N 1
ATOM 926 C CA . MET A 1 118 ? -5.024 -5.001 8.737 1.00 98.31 118 MET A CA 1
ATOM 927 C C . MET A 1 118 ? -4.421 -5.051 10.142 1.00 98.31 118 MET A C 1
ATOM 929 O O . MET A 1 118 ? -3.921 -6.092 10.563 1.00 98.31 118 MET A O 1
ATOM 933 N N . VAL A 1 119 ? -4.451 -3.927 10.849 1.00 98.75 119 VAL A N 1
ATOM 934 C CA . VAL A 1 119 ? -3.952 -3.757 12.218 1.00 98.75 119 VAL A CA 1
ATOM 935 C C . VAL A 1 119 ? -5.138 -3.565 13.160 1.00 98.75 119 VAL A C 1
ATOM 937 O O . VAL A 1 119 ? -6.182 -3.051 12.756 1.00 98.75 119 VAL A O 1
ATOM 940 N N . ALA A 1 120 ? -4.977 -3.996 14.405 1.00 98.56 120 ALA A N 1
ATOM 941 C CA . ALA A 1 120 ? -5.866 -3.697 15.513 1.00 98.56 120 ALA A CA 1
ATOM 942 C C . ALA A 1 120 ? -5.037 -3.190 16.698 1.00 98.56 120 ALA A C 1
ATOM 944 O O . ALA A 1 120 ? -4.086 -3.857 17.110 1.00 98.56 120 ALA A O 1
ATOM 945 N N . ALA A 1 121 ? -5.407 -2.032 17.238 1.00 98.19 121 ALA A N 1
ATOM 946 C CA . ALA A 1 121 ? -4.910 -1.523 18.508 1.00 98.19 121 ALA A CA 1
ATOM 947 C C . ALA A 1 121 ? -5.953 -1.816 19.591 1.00 98.19 121 ALA A C 1
ATOM 949 O O . ALA A 1 121 ? -7.093 -1.361 19.515 1.00 98.19 121 ALA A O 1
ATOM 950 N N . ILE A 1 122 ? -5.586 -2.639 20.570 1.00 98.38 122 ILE A N 1
ATOM 951 C CA . ILE A 1 122 ? -6.514 -3.182 21.564 1.00 98.38 122 ILE A CA 1
ATOM 952 C C . ILE A 1 122 ? -5.939 -2.917 22.950 1.00 98.38 122 ILE A C 1
ATOM 954 O O . ILE A 1 122 ? -4.759 -3.158 23.185 1.00 98.38 122 ILE A O 1
ATOM 958 N N . GLU A 1 123 ? -6.757 -2.446 23.888 1.00 98.12 123 GLU A N 1
ATOM 959 C CA . GLU A 1 123 ? -6.325 -2.362 25.285 1.00 98.12 123 GLU A CA 1
ATOM 960 C C . GLU A 1 123 ? -6.025 -3.769 25.833 1.00 98.12 123 GLU A C 1
ATOM 962 O O . GLU A 1 123 ? -6.797 -4.707 25.624 1.00 98.12 123 GLU A O 1
ATOM 967 N N . ALA A 1 124 ? -4.888 -3.929 26.510 1.00 97.75 124 ALA A N 1
ATOM 968 C CA . ALA A 1 124 ? -4.307 -5.229 26.838 1.00 97.75 124 ALA A CA 1
ATOM 969 C C . ALA A 1 124 ? -5.198 -6.152 27.683 1.00 97.75 124 ALA A C 1
ATOM 971 O O . ALA A 1 124 ? -5.080 -7.374 27.566 1.00 97.75 124 ALA A O 1
ATOM 972 N N . SER A 1 125 ? -6.077 -5.601 28.525 1.00 96.25 125 SER A N 1
ATOM 973 C CA . SER A 1 125 ? -7.009 -6.380 29.345 1.00 96.25 125 SER A CA 1
ATOM 974 C C . SER A 1 125 ? -8.254 -6.858 28.582 1.00 96.25 125 SER A C 1
ATOM 976 O O . SER A 1 125 ? -8.972 -7.745 29.057 1.00 96.25 125 SER A O 1
ATOM 978 N N . ASN A 1 126 ? -8.495 -6.352 27.365 1.00 96.12 126 ASN A N 1
ATOM 979 C CA . ASN A 1 126 ? -9.630 -6.726 26.521 1.00 96.12 126 ASN A CA 1
ATOM 980 C C . ASN A 1 126 ? -9.420 -8.087 25.826 1.00 96.12 126 ASN A C 1
ATOM 982 O O . ASN A 1 126 ? -9.318 -8.206 24.601 1.00 96.12 126 ASN A O 1
ATOM 986 N N . SER A 1 127 ? -9.397 -9.142 26.640 1.00 95.56 127 SER A N 1
ATOM 987 C CA . SER A 1 127 ? -9.228 -10.537 26.215 1.00 95.56 127 SER A CA 1
ATOM 988 C C . SER A 1 127 ? -10.266 -10.992 25.184 1.00 95.56 127 SER A C 1
ATOM 990 O O . SER A 1 127 ? -9.941 -11.779 24.296 1.00 95.56 127 SER A O 1
ATOM 992 N N . ALA A 1 128 ? -11.496 -10.470 25.245 1.00 93.94 128 ALA A N 1
ATOM 993 C CA . ALA A 1 128 ? -12.549 -10.787 24.284 1.00 93.94 128 ALA A CA 1
ATOM 994 C C . ALA A 1 128 ? -12.221 -10.269 22.874 1.00 93.94 128 ALA A C 1
ATOM 996 O O . ALA A 1 128 ? -12.367 -11.009 21.899 1.00 93.94 128 ALA A O 1
ATOM 997 N N . SER A 1 129 ? -11.746 -9.024 22.759 1.00 96.44 129 SER A N 1
ATOM 998 C CA . SER A 1 129 ? -11.317 -8.459 21.476 1.00 96.44 129 SER A CA 1
ATOM 999 C C . SER A 1 129 ? -10.073 -9.170 20.943 1.00 96.44 129 SER A C 1
ATOM 1001 O O . SER A 1 129 ? -10.040 -9.529 19.765 1.00 96.44 129 SER A O 1
ATOM 1003 N N . ILE A 1 130 ? -9.091 -9.460 21.805 1.00 98.19 130 ILE A N 1
ATOM 1004 C CA . ILE A 1 130 ? -7.883 -10.214 21.429 1.00 98.19 130 ILE A CA 1
ATOM 1005 C C . ILE A 1 130 ? -8.261 -11.596 20.877 1.00 98.19 130 ILE A C 1
ATOM 1007 O O . ILE A 1 130 ? -7.814 -11.974 19.795 1.00 98.19 130 ILE A O 1
ATOM 1011 N N . ALA A 1 131 ? -9.135 -12.333 21.569 1.00 97.44 131 ALA A N 1
ATOM 1012 C CA . ALA A 1 131 ? -9.591 -13.651 21.132 1.00 97.44 131 ALA A CA 1
ATOM 1013 C C . ALA A 1 131 ? -10.382 -13.593 19.814 1.00 97.44 131 ALA A C 1
ATOM 1015 O O . ALA A 1 131 ? -10.190 -14.443 18.941 1.00 97.44 131 ALA A O 1
ATOM 1016 N N . LEU A 1 132 ? -11.239 -12.578 19.638 1.00 97.12 132 LEU A N 1
ATOM 1017 C CA . LEU A 1 132 ? -11.955 -12.354 18.381 1.00 97.12 132 LEU A CA 1
ATOM 1018 C C . LEU A 1 132 ? -10.970 -12.166 17.222 1.00 97.12 132 LEU A C 1
ATOM 1020 O O . LEU A 1 132 ? -11.075 -12.876 16.224 1.00 97.12 132 LEU A O 1
ATOM 1024 N N . HIS A 1 133 ? -10.001 -11.261 17.359 1.00 98.56 133 HIS A N 1
ATOM 1025 C CA . HIS A 1 133 ? -8.993 -11.005 16.330 1.00 98.56 133 HIS A CA 1
ATOM 1026 C C . HIS A 1 133 ? -8.140 -12.251 16.050 1.00 98.56 133 HIS A C 1
ATOM 1028 O O . HIS A 1 133 ? -7.978 -12.639 14.891 1.00 98.56 133 HIS A O 1
ATOM 1034 N N . ALA A 1 134 ? -7.664 -12.935 17.095 1.00 98.31 134 ALA A N 1
ATOM 1035 C CA . ALA A 1 134 ? -6.888 -14.168 16.961 1.00 98.31 134 ALA A CA 1
ATOM 1036 C C . ALA A 1 134 ? -7.640 -15.249 16.165 1.00 98.31 134 ALA A C 1
ATOM 1038 O O . ALA A 1 134 ? -7.042 -15.931 15.335 1.00 98.31 134 ALA A O 1
ATOM 1039 N N . SER A 1 135 ? -8.965 -15.358 16.334 1.00 97.69 135 SER A N 1
ATOM 1040 C CA . SER A 1 135 ? -9.790 -16.329 15.595 1.00 97.69 135 SER A CA 1
ATOM 1041 C C . SER A 1 135 ? -9.841 -16.100 14.075 1.00 97.69 135 SER A C 1
ATOM 1043 O O . SER A 1 135 ? -10.172 -17.024 13.333 1.00 97.69 135 SER A O 1
ATOM 1045 N N . PHE A 1 136 ? -9.489 -14.898 13.603 1.00 97.69 136 PHE A N 1
ATOM 1046 C CA . PHE A 1 136 ? -9.350 -14.559 12.181 1.00 97.69 136 PHE A CA 1
ATOM 1047 C C . PHE A 1 136 ? -7.896 -14.602 11.685 1.00 97.69 136 PHE A C 1
ATOM 1049 O O . PHE A 1 136 ? -7.633 -14.276 10.530 1.00 97.69 136 PHE A O 1
ATOM 1056 N N . GLY A 1 137 ? -6.948 -15.017 12.531 1.00 97.44 137 GLY A N 1
ATOM 1057 C CA . GLY A 1 137 ? -5.531 -15.106 12.179 1.00 97.44 137 GLY A CA 1
ATOM 1058 C C . GLY A 1 137 ? -4.734 -13.824 12.422 1.00 97.44 137 GLY A C 1
ATOM 1059 O O . GLY A 1 137 ? -3.627 -13.695 11.899 1.00 97.44 137 GLY A O 1
ATOM 1060 N N . PHE A 1 138 ? -5.256 -12.878 13.209 1.00 98.56 138 PHE A N 1
ATOM 1061 C CA . PHE A 1 138 ? -4.425 -11.791 13.722 1.00 98.56 138 PHE A CA 1
ATOM 1062 C C . PHE A 1 138 ? -3.429 -12.335 14.751 1.00 98.56 138 PHE A C 1
ATOM 1064 O O . PHE A 1 138 ? -3.799 -13.107 15.635 1.00 98.56 138 PHE A O 1
ATOM 1071 N N . ALA A 1 139 ? -2.183 -11.879 14.679 1.00 98.25 139 ALA A N 1
ATOM 1072 C CA . ALA A 1 139 ? -1.141 -12.185 15.654 1.00 98.25 139 ALA A CA 1
ATOM 1073 C C . ALA A 1 139 ? -0.725 -10.919 16.410 1.00 98.25 139 ALA A C 1
ATOM 1075 O O . ALA A 1 139 ? -0.646 -9.848 15.806 1.00 98.25 139 ALA A O 1
ATOM 1076 N N . GLU A 1 140 ? -0.440 -11.039 17.710 1.00 98.38 140 GLU A N 1
ATOM 1077 C CA . GLU A 1 140 ? 0.201 -9.971 18.489 1.00 98.38 140 GLU A CA 1
ATOM 1078 C C . GLU A 1 140 ? 1.612 -9.714 17.935 1.00 98.38 140 GLU A C 1
ATOM 1080 O O . GLU A 1 140 ? 2.410 -10.637 17.780 1.00 98.38 140 GLU A O 1
ATOM 1085 N N . VAL A 1 141 ? 1.902 -8.456 17.603 1.00 98.44 141 VAL A N 1
ATOM 1086 C CA . VAL A 1 141 ? 3.186 -8.007 17.031 1.00 98.44 141 VAL A CA 1
ATOM 1087 C C . VAL A 1 141 ? 3.839 -6.884 17.825 1.00 98.44 141 VAL A C 1
ATOM 1089 O O . VAL A 1 141 ? 4.966 -6.491 17.529 1.00 98.44 141 VAL A O 1
ATOM 1092 N N . GLY A 1 142 ? 3.154 -6.367 18.840 1.00 98.12 142 GLY A N 1
ATOM 1093 C CA . GLY A 1 142 ? 3.707 -5.368 19.735 1.00 98.12 142 GLY A CA 1
ATOM 1094 C C . GLY A 1 142 ? 2.844 -5.186 20.971 1.00 98.12 142 GLY A C 1
ATOM 1095 O O . GLY A 1 142 ? 1.621 -5.312 20.915 1.00 98.12 142 GLY A O 1
ATOM 1096 N N . ARG A 1 143 ? 3.503 -4.843 22.074 1.00 98.25 143 ARG A N 1
ATOM 1097 C CA . ARG A 1 143 ? 2.872 -4.454 23.328 1.00 98.25 143 ARG A CA 1
ATOM 1098 C C . ARG A 1 143 ? 3.558 -3.205 23.846 1.00 98.25 143 ARG A C 1
ATOM 1100 O O . ARG A 1 143 ? 4.784 -3.151 23.903 1.00 98.25 143 ARG A O 1
ATOM 1107 N N . MET A 1 144 ? 2.764 -2.198 24.168 1.00 98.38 144 MET A N 1
ATOM 1108 C CA . MET A 1 144 ? 3.234 -0.886 24.589 1.00 98.38 144 MET A CA 1
ATOM 1109 C C . MET A 1 144 ? 2.617 -0.586 25.958 1.00 98.38 144 MET A C 1
ATOM 1111 O O . MET A 1 144 ? 1.412 -0.331 26.010 1.00 98.38 144 MET A O 1
ATOM 1115 N N . PRO A 1 145 ? 3.389 -0.689 27.052 1.00 98.25 145 PRO A N 1
ATOM 1116 C CA . PRO A 1 145 ? 2.869 -0.444 28.388 1.00 98.25 145 PRO A CA 1
ATOM 1117 C C . PRO A 1 145 ? 2.654 1.050 28.641 1.00 98.25 145 PRO A C 1
ATOM 1119 O O . PRO A 1 145 ? 3.435 1.872 28.162 1.00 98.25 145 PRO A O 1
ATOM 1122 N N . GLU A 1 146 ? 1.606 1.382 29.392 1.00 97.88 146 GLU A N 1
ATOM 1123 C CA . GLU A 1 146 ? 1.324 2.728 29.918 1.00 97.88 146 GLU A CA 1
ATOM 1124 C C . GLU A 1 146 ? 1.295 3.854 28.860 1.00 97.88 146 GLU A C 1
ATOM 1126 O O . GLU A 1 146 ? 1.665 4.998 29.123 1.00 97.88 146 GLU A O 1
ATOM 1131 N N . VAL A 1 147 ? 0.831 3.553 27.641 1.00 97.75 147 VAL A N 1
ATOM 1132 C CA . VAL A 1 147 ? 0.797 4.514 26.515 1.00 97.75 147 VAL A CA 1
ATOM 1133 C C . VAL A 1 147 ? -0.524 5.264 26.364 1.00 97.75 147 VAL A C 1
ATOM 1135 O O . VAL A 1 147 ? -0.647 6.134 25.502 1.00 97.75 147 VAL A O 1
ATOM 1138 N N . GLY A 1 148 ? -1.511 4.951 27.199 1.00 96.06 148 GLY A N 1
ATOM 1139 C CA . GLY A 1 148 ? -2.745 5.719 27.329 1.00 96.06 148 GLY A CA 1
ATOM 1140 C C . GLY A 1 148 ? -3.173 5.852 28.778 1.00 96.06 148 GLY A C 1
ATOM 1141 O O . GLY A 1 148 ? -2.695 5.127 29.646 1.00 96.06 148 GLY A O 1
ATOM 1142 N N . CYS A 1 149 ? -4.096 6.771 29.042 1.00 96.00 149 CYS A N 1
ATOM 1143 C CA . CYS A 1 149 ? -4.674 6.955 30.365 1.00 96.00 149 CYS A CA 1
ATOM 1144 C C . CYS A 1 149 ? -6.189 7.105 30.252 1.00 96.00 149 CYS A C 1
ATOM 1146 O O . CYS A 1 149 ? -6.683 7.833 29.391 1.00 96.00 149 CYS A O 1
ATOM 1148 N N . LYS A 1 150 ? -6.930 6.406 31.116 1.00 95.44 150 LYS A N 1
ATOM 1149 C CA . LYS A 1 150 ? -8.376 6.585 31.269 1.00 95.44 150 LYS A CA 1
ATOM 1150 C C . LYS A 1 150 ? -8.836 6.131 32.646 1.00 95.44 150 LYS A C 1
ATOM 1152 O O . LYS A 1 150 ? -8.296 5.177 33.198 1.00 95.44 150 LYS A O 1
ATOM 1157 N N . PHE A 1 151 ? -9.841 6.807 33.205 1.00 94.12 151 PHE A N 1
ATOM 1158 C CA . PHE A 1 151 ? -10.364 6.531 34.552 1.00 94.12 151 PHE A CA 1
ATOM 1159 C C . PHE A 1 151 ? -9.271 6.538 35.636 1.00 94.12 151 PHE A C 1
ATOM 1161 O O . PHE A 1 151 ? -9.295 5.730 36.562 1.00 94.12 151 PHE A O 1
ATOM 1168 N N . GLY A 1 152 ? -8.279 7.425 35.489 1.00 94.19 152 GLY A N 1
ATOM 1169 C CA . GLY A 1 152 ? -7.145 7.531 36.412 1.00 94.19 152 GLY A CA 1
ATOM 1170 C C . GLY A 1 152 ? -6.180 6.343 36.372 1.00 94.19 152 GLY A C 1
ATOM 1171 O O . GLY A 1 152 ? -5.422 6.149 37.317 1.00 94.19 152 GLY A O 1
ATOM 1172 N N . ARG A 1 153 ? -6.215 5.528 35.311 1.00 95.00 153 ARG A N 1
ATOM 1173 C CA . ARG A 1 153 ? -5.358 4.352 35.140 1.00 95.00 153 ARG A CA 1
ATOM 1174 C C . ARG A 1 153 ? -4.553 4.466 33.858 1.00 95.00 153 ARG A C 1
ATOM 1176 O O . ARG A 1 153 ? -5.116 4.772 32.807 1.00 95.00 153 ARG A O 1
ATOM 1183 N N . TRP A 1 154 ? -3.266 4.149 33.948 1.00 97.88 154 TRP A N 1
ATOM 1184 C CA . TRP A 1 154 ? -2.441 3.880 32.778 1.00 97.88 154 TRP A CA 1
ATOM 1185 C C . TRP A 1 154 ? -2.897 2.581 32.110 1.00 97.88 154 TRP A C 1
ATOM 1187 O O . TRP A 1 154 ? -3.256 1.615 32.789 1.00 97.88 154 TRP A O 1
ATOM 1197 N N . LEU A 1 155 ? -2.945 2.595 30.782 1.00 98.25 155 LEU A N 1
ATOM 1198 C CA . LEU A 1 155 ? -3.436 1.511 29.944 1.00 98.25 155 LEU A CA 1
ATOM 1199 C C . LEU A 1 155 ? -2.346 1.055 28.980 1.00 98.25 155 LEU A C 1
ATOM 1201 O O . LEU A 1 155 ? -1.642 1.867 28.372 1.00 98.25 155 LEU A O 1
ATOM 1205 N N . ASP A 1 156 ? -2.284 -0.256 28.797 1.00 98.44 156 ASP A N 1
ATOM 1206 C CA . ASP A 1 156 ? -1.363 -0.903 27.878 1.00 98.44 156 ASP A CA 1
ATOM 1207 C C . ASP A 1 156 ? -2.062 -1.153 26.541 1.00 98.44 156 ASP A C 1
ATOM 1209 O O . ASP A 1 156 ? -3.224 -1.567 26.490 1.00 98.44 156 ASP A O 1
ATOM 1213 N N . MET A 1 157 ? -1.339 -0.955 25.443 1.00 98.38 157 MET A N 1
ATOM 1214 C CA . MET A 1 157 ? -1.825 -1.244 24.098 1.00 98.38 157 MET A CA 1
ATOM 1215 C C . MET A 1 157 ? -1.184 -2.521 23.559 1.00 98.38 157 MET A C 1
ATOM 1217 O O . MET A 1 157 ? 0.038 -2.667 23.551 1.00 98.38 157 MET A O 1
ATOM 1221 N N . VAL A 1 158 ? -2.013 -3.418 23.041 1.00 98.62 158 VAL A N 1
ATOM 1222 C CA . VAL A 1 158 ? -1.625 -4.576 22.237 1.00 98.62 158 VAL A CA 1
ATOM 1223 C C . VAL A 1 158 ? -1.893 -4.256 20.773 1.00 98.62 158 VAL A C 1
ATOM 1225 O O . VAL A 1 158 ? -3.021 -3.953 20.385 1.00 98.62 158 VAL A O 1
ATOM 1228 N N . LEU A 1 159 ? -0.849 -4.341 19.954 1.00 98.69 159 LEU A N 1
ATOM 1229 C CA . LEU A 1 159 ? -0.950 -4.283 18.503 1.00 98.69 159 LEU A CA 1
ATOM 1230 C C . LEU A 1 159 ? -1.037 -5.702 17.959 1.00 98.69 159 LEU A C 1
ATOM 1232 O O . LEU A 1 159 ? -0.096 -6.489 18.089 1.00 98.69 159 LEU A O 1
ATOM 1236 N N . MET A 1 160 ? -2.151 -6.007 17.305 1.00 98.75 160 MET A N 1
ATOM 1237 C CA . MET A 1 160 ? -2.306 -7.225 16.522 1.00 98.75 160 MET A CA 1
ATOM 1238 C C . MET A 1 160 ? -2.342 -6.892 15.033 1.00 98.75 160 MET A C 1
ATOM 1240 O O . MET A 1 160 ? -2.859 -5.849 14.637 1.00 98.75 160 MET A O 1
ATOM 1244 N N . GLN A 1 161 ? -1.834 -7.783 14.186 1.00 98.19 161 GLN A N 1
ATOM 1245 C CA . GLN A 1 161 ? -1.932 -7.626 12.736 1.00 98.19 161 GLN A CA 1
ATOM 1246 C C . GLN A 1 161 ? -2.320 -8.926 12.038 1.00 98.19 161 GLN A C 1
ATOM 1248 O O . GLN A 1 161 ? -1.936 -10.015 12.463 1.00 98.19 161 GLN A O 1
ATOM 1253 N N . MET A 1 162 ? -2.998 -8.789 10.905 1.00 97.19 162 MET A N 1
ATOM 1254 C CA . MET A 1 162 ? -3.270 -9.856 9.951 1.00 97.19 162 MET A CA 1
ATOM 1255 C C . MET A 1 162 ? -2.774 -9.420 8.574 1.00 97.19 162 MET A C 1
ATOM 1257 O O . MET A 1 162 ? -3.132 -8.347 8.079 1.00 97.19 162 MET A O 1
ATOM 1261 N N . ARG A 1 163 ? -1.964 -10.266 7.931 1.00 94.75 163 ARG A N 1
ATOM 1262 C CA . ARG A 1 163 ? -1.667 -10.112 6.505 1.00 94.75 163 ARG A CA 1
ATOM 1263 C C . ARG A 1 163 ? -2.864 -10.634 5.719 1.00 94.75 163 ARG A C 1
ATOM 1265 O O . ARG A 1 163 ? -3.198 -11.812 5.807 1.00 94.75 163 ARG A O 1
ATOM 1272 N N . LEU A 1 164 ? -3.489 -9.759 4.945 1.00 91.56 164 LEU A N 1
ATOM 1273 C CA . LEU A 1 164 ? -4.549 -10.134 4.021 1.00 91.56 164 LEU A CA 1
ATOM 1274 C C . LEU A 1 164 ? -3.913 -10.931 2.874 1.00 91.56 164 LEU A C 1
ATOM 1276 O O . LEU A 1 164 ? -2.797 -10.628 2.442 1.00 91.56 164 LEU A O 1
ATOM 1280 N N . SER A 1 165 ? -4.595 -11.968 2.386 1.00 69.19 165 SER A N 1
ATOM 1281 C CA . SER A 1 165 ? -4.122 -12.853 1.311 1.00 69.19 165 SER A CA 1
ATOM 1282 C C . SER A 1 165 ? -4.169 -12.175 -0.063 1.00 69.19 165 SER A C 1
ATOM 1284 O O . SER A 1 165 ? -4.640 -12.748 -1.041 1.00 69.19 165 SER A O 1
ATOM 1286 N N . SER A 1 166 ? -3.731 -10.922 -0.136 1.00 60.22 166 SER A N 1
ATOM 1287 C CA . SER A 1 166 ? -3.702 -10.145 -1.356 1.00 60.22 166 SER A CA 1
ATOM 1288 C C . SER A 1 166 ? -2.318 -10.253 -2.001 1.00 60.22 166 SER A C 1
ATOM 1290 O O . SER A 1 166 ? -1.279 -10.091 -1.349 1.00 60.22 166 SER A O 1
ATOM 1292 N N . ASP A 1 167 ? -2.290 -10.477 -3.316 1.00 60.44 167 ASP A N 1
ATOM 1293 C CA . ASP A 1 167 ? -1.085 -10.400 -4.160 1.00 60.44 167 ASP A CA 1
ATOM 1294 C C . ASP A 1 167 ? -0.579 -8.955 -4.333 1.00 60.44 167 ASP A C 1
ATOM 1296 O O . ASP A 1 167 ? 0.117 -8.619 -5.298 1.00 60.44 167 ASP A O 1
ATOM 1300 N N . VAL A 1 168 ? -0.927 -8.071 -3.392 1.00 62.03 168 VAL A N 1
ATOM 1301 C CA . VAL A 1 168 ? -0.526 -6.670 -3.359 1.00 62.03 168 VAL A CA 1
ATOM 1302 C C . VAL A 1 168 ? 0.974 -6.622 -3.146 1.00 62.03 168 VAL A C 1
ATOM 1304 O O . VAL A 1 168 ? 1.496 -6.596 -2.033 1.00 62.03 168 VAL A O 1
ATOM 1307 N N . ARG A 1 169 ? 1.691 -6.631 -4.262 1.00 64.94 169 ARG A N 1
ATOM 1308 C CA . ARG A 1 169 ? 3.067 -6.176 -4.330 1.00 64.94 169 ARG A CA 1
ATOM 1309 C C . ARG A 1 169 ? 3.018 -4.688 -4.645 1.00 64.94 169 ARG A C 1
ATOM 1311 O O . ARG A 1 169 ? 2.316 -4.331 -5.593 1.00 64.94 169 ARG A O 1
ATOM 1318 N N . PRO A 1 170 ? 3.749 -3.831 -3.913 1.00 66.31 170 PRO A N 1
ATOM 1319 C CA . PRO A 1 170 ? 3.941 -2.445 -4.312 1.00 66.31 170 PRO A CA 1
ATOM 1320 C C . PRO A 1 170 ? 4.482 -2.425 -5.747 1.00 66.31 170 PRO A C 1
ATOM 1322 O O . PRO A 1 170 ? 5.643 -2.758 -6.000 1.00 66.31 170 PRO A O 1
ATOM 1325 N N . LYS A 1 171 ? 3.600 -2.157 -6.713 1.00 71.25 171 LYS A N 1
ATOM 1326 C CA . LYS A 1 171 ? 3.963 -2.062 -8.122 1.00 71.25 171 LYS A CA 1
ATOM 1327 C C . LYS A 1 171 ? 4.411 -0.642 -8.383 1.00 71.25 171 LYS A C 1
ATOM 1329 O O . LYS A 1 171 ? 3.762 0.318 -7.974 1.00 71.25 171 LYS A O 1
ATOM 1334 N N . MET A 1 172 ? 5.520 -0.540 -9.089 1.00 88.44 172 MET A N 1
ATOM 1335 C CA . MET A 1 172 ? 5.968 0.722 -9.637 1.00 88.44 172 MET A CA 1
ATOM 1336 C C . MET A 1 172 ? 4.973 1.167 -10.710 1.00 88.44 172 MET A C 1
ATOM 1338 O O . MET A 1 172 ? 4.580 0.370 -11.563 1.00 88.44 172 MET A O 1
ATOM 1342 N N . GLN A 1 173 ? 4.574 2.432 -10.684 1.00 89.50 173 GLN A N 1
ATOM 1343 C CA . GLN A 1 173 ? 3.800 3.037 -11.758 1.00 89.50 173 GLN A CA 1
ATOM 1344 C C . GLN A 1 173 ? 4.746 3.352 -12.913 1.00 89.50 173 GLN A C 1
ATOM 1346 O O . GLN A 1 173 ? 5.705 4.102 -12.742 1.00 89.50 173 GLN A O 1
ATOM 1351 N N . ILE A 1 174 ? 4.494 2.773 -14.083 1.00 93.75 174 ILE A N 1
ATOM 1352 C CA . ILE A 1 174 ? 5.276 3.055 -15.287 1.00 93.75 174 ILE A CA 1
ATOM 1353 C C . ILE A 1 174 ? 4.524 4.098 -16.106 1.00 93.75 174 ILE A C 1
ATOM 1355 O O . ILE A 1 174 ? 3.363 3.896 -16.456 1.00 93.75 174 ILE A O 1
ATOM 1359 N N . ARG A 1 175 ? 5.186 5.218 -16.388 1.00 94.69 175 ARG A N 1
ATOM 1360 C CA . ARG A 1 175 ? 4.636 6.371 -17.109 1.00 94.69 175 ARG A CA 1
ATOM 1361 C C . ARG A 1 175 ? 5.493 6.649 -18.350 1.00 94.69 175 ARG A C 1
ATOM 1363 O O . ARG A 1 175 ? 6.681 6.307 -18.335 1.00 94.69 175 ARG A O 1
ATOM 1370 N N . PRO A 1 176 ? 4.946 7.255 -19.422 1.00 95.38 176 PRO A N 1
ATOM 1371 C CA . PRO A 1 176 ? 5.776 7.854 -20.465 1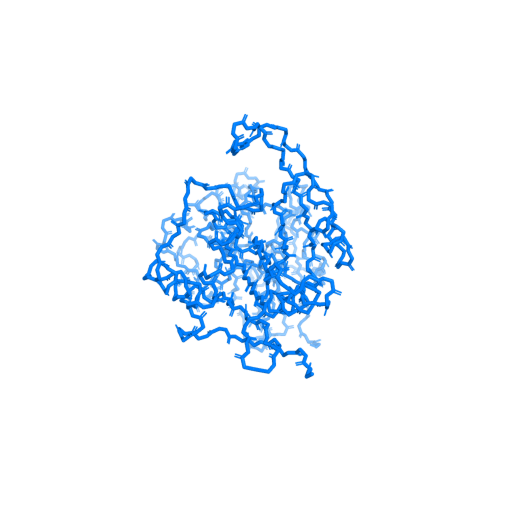.00 95.38 176 PRO A CA 1
ATOM 1372 C C . PRO A 1 176 ? 6.821 8.781 -19.834 1.00 95.38 176 PRO A C 1
ATOM 1374 O O . PRO A 1 176 ? 6.529 9.493 -18.873 1.00 95.38 176 PRO A O 1
ATOM 1377 N N . GLY A 1 177 ? 8.058 8.706 -20.306 1.00 91.69 177 GLY A N 1
ATOM 1378 C CA . GLY A 1 177 ? 9.153 9.476 -19.741 1.00 91.69 177 GLY A CA 1
ATOM 1379 C C . GLY A 1 177 ? 9.119 10.924 -20.213 1.00 91.69 177 GLY A C 1
ATOM 1380 O O . GLY A 1 177 ? 9.190 11.186 -21.412 1.00 91.69 177 GLY A O 1
ATOM 1381 N N . ASP A 1 178 ? 9.047 11.854 -19.264 1.00 90.38 178 ASP A N 1
ATOM 1382 C CA . ASP A 1 178 ? 9.171 13.282 -19.532 1.00 90.38 178 ASP A CA 1
ATOM 1383 C C . ASP A 1 178 ? 10.644 13.703 -19.446 1.00 90.38 178 ASP A C 1
ATOM 1385 O O . ASP A 1 178 ? 11.231 13.774 -18.368 1.00 90.38 178 ASP A O 1
ATOM 1389 N N . THR A 1 179 ? 11.250 13.975 -20.601 1.00 87.81 179 THR A N 1
ATOM 1390 C CA . THR A 1 179 ? 12.645 14.448 -20.697 1.00 87.81 179 THR A CA 1
ATOM 1391 C C . THR A 1 179 ? 12.821 15.930 -20.339 1.00 87.81 179 THR A C 1
ATOM 1393 O O . THR A 1 179 ? 13.910 16.471 -20.536 1.00 87.81 179 THR A O 1
ATOM 1396 N N . PHE A 1 180 ? 11.766 16.598 -19.866 1.00 88.19 180 PHE A N 1
ATOM 1397 C CA . PHE A 1 180 ? 11.798 17.951 -19.309 1.00 88.19 180 PHE A CA 1
ATOM 1398 C C . PHE A 1 180 ? 11.609 17.965 -17.784 1.00 88.19 180 PHE A C 1
ATOM 1400 O O . PHE A 1 180 ? 11.885 18.987 -17.157 1.00 88.19 180 PHE A O 1
ATOM 1407 N N . ASP A 1 181 ? 11.202 16.849 -17.165 1.00 89.88 181 ASP A N 1
ATOM 1408 C CA . ASP A 1 181 ? 11.090 16.752 -15.707 1.00 89.88 181 ASP A CA 1
ATOM 1409 C C . ASP A 1 181 ? 12.499 16.781 -15.076 1.00 89.88 181 ASP A C 1
ATOM 1411 O O . ASP A 1 181 ? 13.329 15.911 -15.375 1.00 89.88 181 ASP A O 1
ATOM 1415 N N . PRO A 1 182 ? 12.795 17.735 -14.172 1.00 89.38 182 PRO A N 1
ATOM 1416 C CA . PRO A 1 182 ? 14.122 17.878 -13.573 1.00 89.38 182 PRO A CA 1
ATOM 1417 C C . PRO A 1 182 ? 14.574 16.632 -12.798 1.00 89.38 182 PRO A C 1
ATOM 1419 O O . PRO A 1 182 ? 15.769 16.348 -12.732 1.00 89.38 182 PRO A O 1
ATOM 1422 N N . ARG A 1 183 ? 13.643 15.843 -12.245 1.00 89.88 183 ARG A N 1
ATOM 1423 C CA . ARG A 1 183 ? 13.953 14.588 -11.539 1.00 89.88 183 ARG A CA 1
ATOM 1424 C C . ARG A 1 183 ? 14.423 13.511 -12.510 1.00 89.88 183 ARG A C 1
ATOM 1426 O O . ARG A 1 183 ? 15.327 12.739 -12.192 1.00 89.88 183 ARG A O 1
ATOM 1433 N N . VAL A 1 184 ? 13.809 13.464 -13.692 1.00 89.38 184 VAL A N 1
ATOM 1434 C CA . VAL A 1 184 ? 14.168 12.533 -14.767 1.00 89.38 184 VAL A CA 1
ATOM 1435 C C . VAL A 1 184 ? 15.518 12.913 -15.355 1.00 89.38 184 VAL A C 1
ATOM 1437 O O . VAL A 1 184 ? 16.371 12.039 -15.497 1.00 89.38 184 VAL A O 1
ATOM 1440 N N . ILE A 1 185 ? 15.739 14.206 -15.608 1.00 87.69 185 ILE A N 1
ATOM 1441 C CA . ILE A 1 185 ? 17.031 14.748 -16.046 1.00 87.69 185 ILE A CA 1
ATOM 1442 C C . ILE A 1 185 ? 18.134 14.357 -15.056 1.00 87.69 185 ILE A C 1
ATOM 1444 O O . ILE A 1 185 ? 19.097 13.712 -15.454 1.00 87.69 185 ILE A O 1
ATOM 1448 N N . ALA A 1 186 ? 17.949 14.623 -13.759 1.00 85.44 186 ALA A N 1
ATOM 1449 C CA . ALA A 1 186 ? 18.947 14.300 -12.739 1.00 85.44 186 ALA A CA 1
ATOM 1450 C C . ALA A 1 186 ? 19.268 12.795 -12.656 1.00 85.44 186 ALA A C 1
ATOM 1452 O O . ALA A 1 186 ? 20.433 12.410 -12.524 1.00 85.44 186 ALA A O 1
ATOM 1453 N N . LEU A 1 187 ? 18.253 11.926 -12.748 1.00 83.69 187 LEU A N 1
ATOM 1454 C CA . 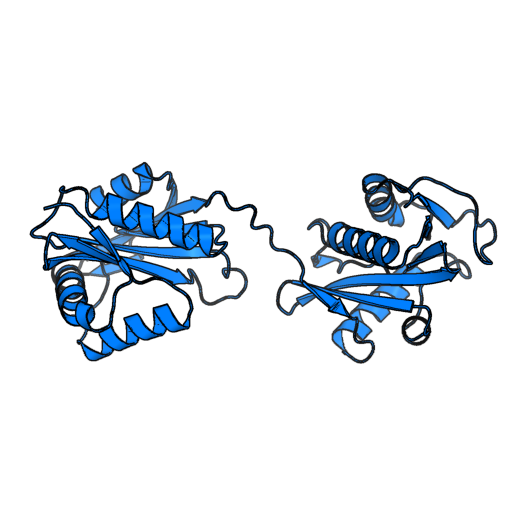LEU A 1 187 ? 18.467 10.477 -12.744 1.00 83.69 187 LEU A CA 1
ATOM 1455 C C . LEU A 1 187 ? 19.224 10.009 -13.994 1.00 83.69 187 LEU A C 1
ATOM 1457 O O . LEU A 1 187 ? 20.098 9.145 -13.889 1.00 83.69 187 LEU A O 1
ATOM 1461 N N . LEU A 1 188 ? 18.898 10.564 -15.163 1.00 82.38 188 LEU A N 1
ATOM 1462 C CA . LEU A 1 188 ? 19.567 10.244 -16.422 1.00 82.38 188 LEU A CA 1
ATOM 1463 C C . LEU A 1 188 ? 21.009 10.756 -16.443 1.00 82.38 188 LEU A C 1
ATOM 1465 O O . LEU A 1 188 ? 21.897 9.992 -16.806 1.00 82.38 188 LEU A O 1
ATOM 1469 N N . ASP A 1 189 ? 21.266 11.979 -15.982 1.00 79.50 189 ASP A N 1
ATOM 1470 C CA . ASP A 1 189 ? 22.618 12.537 -15.882 1.00 79.50 189 ASP A CA 1
ATOM 1471 C C . ASP A 1 189 ? 23.491 11.693 -14.952 1.00 79.50 189 ASP A C 1
ATOM 1473 O O . ASP A 1 189 ? 24.622 11.342 -15.300 1.00 79.50 189 ASP A O 1
ATOM 1477 N N . HIS A 1 190 ? 22.950 11.281 -13.800 1.00 78.44 190 HIS A N 1
ATOM 1478 C CA . HIS A 1 190 ? 23.645 10.369 -12.896 1.00 78.44 190 HIS A CA 1
ATOM 1479 C C . HIS A 1 190 ? 23.903 9.005 -13.551 1.00 78.44 190 HIS A C 1
ATOM 1481 O O . HIS A 1 190 ? 25.007 8.470 -13.449 1.00 78.44 190 HIS A O 1
ATOM 1487 N N . HIS A 1 191 ? 22.914 8.446 -14.256 1.00 76.56 191 HIS A N 1
ATOM 1488 C CA . HIS A 1 191 ? 23.054 7.172 -14.957 1.00 76.56 191 HIS A CA 1
ATOM 1489 C C . HIS A 1 191 ? 24.123 7.221 -16.054 1.00 76.56 191 HIS A C 1
ATOM 1491 O O . HIS A 1 191 ? 24.977 6.333 -16.099 1.00 76.56 191 HIS A O 1
ATOM 1497 N N . VAL A 1 192 ? 24.086 8.239 -16.916 1.00 71.62 192 VAL A N 1
ATOM 1498 C CA . VAL A 1 192 ? 25.025 8.423 -18.029 1.00 71.62 19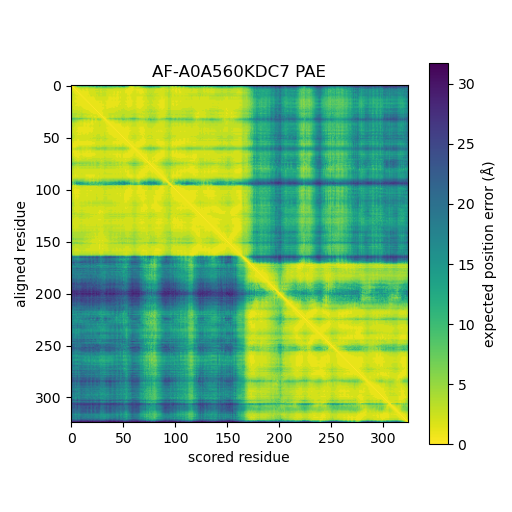2 VAL A CA 1
ATOM 1499 C C . VAL A 1 192 ? 26.429 8.679 -17.495 1.00 71.62 192 VAL A C 1
ATOM 1501 O O . VAL A 1 192 ? 27.380 8.058 -17.967 1.00 71.62 192 VAL A O 1
ATOM 1504 N N . THR A 1 193 ? 26.565 9.523 -16.470 1.00 70.81 193 THR A N 1
ATOM 1505 C CA . THR A 1 193 ? 27.856 9.791 -15.821 1.00 70.81 193 THR A CA 1
ATOM 1506 C C . THR A 1 193 ? 28.432 8.523 -15.201 1.00 70.81 193 THR A C 1
ATOM 1508 O O . THR A 1 193 ? 29.586 8.193 -15.456 1.00 70.81 193 THR A O 1
ATOM 1511 N N . ALA A 1 194 ? 27.630 7.764 -14.446 1.00 70.44 194 ALA A N 1
ATOM 1512 C CA . ALA A 1 194 ? 28.071 6.508 -13.845 1.00 70.44 194 ALA A CA 1
ATOM 1513 C C . ALA A 1 194 ? 28.447 5.454 -14.899 1.00 70.44 194 ALA A C 1
ATOM 1515 O O . ALA A 1 194 ? 29.447 4.766 -14.733 1.00 70.44 194 ALA A O 1
ATOM 1516 N N . ALA A 1 195 ? 27.684 5.338 -15.992 1.00 68.75 195 ALA A N 1
ATOM 1517 C CA . ALA A 1 195 ? 27.996 4.410 -17.077 1.00 68.75 195 ALA A CA 1
ATOM 1518 C C . ALA A 1 195 ? 29.306 4.788 -17.786 1.00 68.75 195 ALA A C 1
ATOM 1520 O O . ALA A 1 195 ? 30.166 3.932 -17.987 1.00 68.75 195 ALA A O 1
ATOM 1521 N N . ARG A 1 196 ? 29.493 6.074 -18.113 1.00 71.44 196 ARG A N 1
ATOM 1522 C CA . ARG A 1 196 ? 30.709 6.584 -18.766 1.00 71.44 196 ARG A CA 1
ATOM 1523 C C . ARG A 1 196 ? 31.942 6.489 -17.871 1.00 71.44 196 ARG A C 1
ATOM 1525 O O . ARG A 1 196 ? 32.993 6.109 -18.358 1.00 71.44 196 ARG A O 1
ATOM 1532 N N . ALA A 1 197 ? 31.815 6.775 -16.575 1.00 69.56 197 ALA A N 1
ATOM 1533 C CA . ALA A 1 197 ? 32.928 6.701 -15.625 1.00 69.56 197 ALA A CA 1
ATOM 1534 C C . ALA A 1 197 ? 33.477 5.279 -15.442 1.00 69.56 197 ALA A C 1
ATOM 1536 O O . ALA A 1 197 ? 34.601 5.103 -14.984 1.00 69.56 197 ALA A O 1
ATOM 1537 N N . GLN A 1 198 ? 32.670 4.269 -15.760 1.00 66.69 198 GLN A N 1
ATOM 1538 C CA . GLN A 1 198 ? 33.033 2.874 -15.555 1.00 66.69 198 GLN A CA 1
ATOM 1539 C C . GLN A 1 198 ? 33.400 2.146 -16.837 1.00 66.69 198 GLN A C 1
ATOM 1541 O O . GLN A 1 198 ? 33.932 1.046 -16.757 1.00 66.69 198 GLN A O 1
ATOM 1546 N N . THR A 1 199 ? 33.129 2.752 -17.991 1.00 63.91 199 THR A N 1
ATOM 1547 C CA . THR A 1 199 ? 33.355 2.162 -19.309 1.00 63.91 199 THR A CA 1
ATOM 1548 C C . THR A 1 199 ? 34.594 2.780 -19.943 1.00 63.91 199 THR A C 1
ATOM 1550 O O . THR A 1 199 ? 34.828 3.981 -19.803 1.00 63.91 199 THR A O 1
ATOM 1553 N N . ALA A 1 200 ? 35.389 1.974 -20.651 1.00 66.94 200 ALA A N 1
ATOM 1554 C CA . ALA A 1 200 ? 36.535 2.481 -21.397 1.00 66.94 200 ALA A CA 1
ATOM 1555 C C . ALA A 1 200 ? 36.108 3.603 -22.375 1.00 66.94 200 ALA A C 1
ATOM 1557 O O . ALA A 1 200 ? 35.001 3.545 -22.931 1.00 66.94 200 ALA A O 1
ATOM 1558 N N . PRO A 1 201 ? 36.947 4.635 -22.600 1.00 64.56 201 PRO A N 1
ATOM 1559 C CA . PRO A 1 201 ? 36.634 5.699 -23.549 1.00 64.56 201 PRO A CA 1
ATOM 1560 C C . PRO A 1 201 ? 36.282 5.134 -24.931 1.00 64.56 201 PRO A C 1
ATOM 1562 O O . PRO A 1 201 ? 37.062 4.387 -25.511 1.00 64.56 201 PRO A O 1
ATOM 1565 N N . GLY A 1 202 ? 35.110 5.501 -25.456 1.00 61.19 202 GLY A N 1
ATOM 1566 C CA . GLY A 1 202 ? 34.610 5.033 -26.757 1.00 61.19 202 GLY A CA 1
ATOM 1567 C C . GLY A 1 202 ? 33.607 3.876 -26.700 1.00 61.19 202 GLY A C 1
ATOM 1568 O O . GLY A 1 202 ? 32.839 3.728 -27.644 1.00 61.19 202 GLY A O 1
ATOM 1569 N N . SER A 1 203 ? 33.522 3.147 -25.584 1.00 62.06 203 SER A N 1
ATOM 1570 C CA . SER A 1 203 ? 32.621 1.986 -25.436 1.00 62.06 203 SER A CA 1
ATOM 1571 C C . SER A 1 203 ? 31.307 2.313 -24.701 1.00 62.06 203 SER A C 1
ATOM 1573 O O . SER A 1 203 ? 30.479 1.444 -24.445 1.00 62.06 203 SER A O 1
ATOM 1575 N N . ALA A 1 204 ? 31.089 3.576 -24.308 1.00 69.81 204 ALA A N 1
ATOM 1576 C CA . ALA A 1 204 ? 29.898 3.992 -23.567 1.00 69.81 204 ALA A CA 1
ATOM 1577 C C . ALA A 1 204 ? 28.756 4.400 -24.513 1.00 69.81 204 ALA A C 1
ATOM 1579 O O . ALA A 1 204 ? 28.682 5.547 -24.954 1.00 69.81 204 ALA A O 1
ATOM 1580 N N . HIS A 1 205 ? 27.814 3.491 -24.761 1.00 68.62 205 HIS A N 1
ATOM 1581 C CA . HIS A 1 205 ? 26.698 3.709 -25.694 1.00 68.62 205 HIS A CA 1
ATOM 1582 C C . HIS A 1 205 ? 25.381 4.162 -25.035 1.00 68.62 205 HIS A C 1
ATOM 1584 O O . HIS A 1 205 ? 24.291 3.965 -25.583 1.00 68.62 205 HIS A O 1
ATOM 1590 N N . ALA A 1 206 ? 25.462 4.762 -23.845 1.00 70.31 206 ALA A N 1
ATOM 1591 C CA . ALA A 1 206 ? 24.300 5.318 -23.157 1.00 70.31 206 ALA A CA 1
ATOM 1592 C C . ALA A 1 206 ? 23.757 6.546 -23.911 1.00 70.31 206 ALA A C 1
ATOM 1594 O O . ALA A 1 206 ? 24.508 7.478 -24.205 1.00 70.31 206 ALA A O 1
ATOM 1595 N N . LEU A 1 207 ? 22.450 6.550 -24.199 1.00 72.62 207 LEU A N 1
ATOM 1596 C CA . LEU A 1 207 ? 21.771 7.693 -24.815 1.00 72.62 207 LEU A CA 1
ATOM 1597 C C . LEU A 1 207 ? 21.721 8.868 -23.835 1.00 72.62 207 LEU A C 1
ATOM 1599 O O . LEU A 1 207 ? 21.366 8.691 -22.668 1.00 72.62 207 LEU A O 1
ATOM 1603 N N . ASP A 1 208 ? 22.027 10.062 -24.331 1.00 76.62 208 ASP A N 1
ATOM 1604 C CA . ASP A 1 208 ? 21.752 11.309 -23.626 1.00 76.62 208 ASP A CA 1
ATOM 1605 C C . ASP A 1 208 ? 20.280 11.740 -23.804 1.00 76.62 208 ASP A C 1
ATOM 1607 O O . ASP A 1 208 ? 19.469 11.065 -24.449 1.00 76.62 208 ASP A O 1
ATOM 1611 N N . LEU A 1 209 ? 19.915 12.881 -23.212 1.00 76.31 209 LEU A N 1
ATOM 1612 C CA . LEU A 1 209 ? 18.558 13.428 -23.296 1.00 76.31 209 LEU A CA 1
ATOM 1613 C C . LEU A 1 209 ? 18.111 13.707 -24.736 1.00 76.31 209 LEU A C 1
ATOM 1615 O O . LEU A 1 209 ? 16.933 13.533 -25.045 1.00 76.31 209 LEU A O 1
ATOM 1619 N N . ALA A 1 210 ? 19.022 14.134 -25.615 1.00 78.06 210 ALA A N 1
ATOM 1620 C CA . ALA A 1 210 ? 18.699 14.395 -27.013 1.00 78.06 210 ALA A CA 1
ATOM 1621 C C . ALA A 1 210 ? 18.400 13.084 -27.754 1.00 78.06 210 ALA A C 1
ATOM 1623 O O . ALA A 1 210 ? 17.391 12.992 -28.454 1.00 78.06 210 ALA A O 1
ATOM 1624 N N . GLY A 1 211 ? 19.208 12.046 -27.520 1.00 80.19 211 GLY A N 1
ATOM 1625 C CA . GLY A 1 211 ? 18.990 10.706 -28.057 1.00 80.19 211 GLY A CA 1
ATOM 1626 C C . GLY A 1 211 ? 17.662 10.092 -27.613 1.00 80.19 211 GLY A C 1
ATOM 1627 O O . GLY A 1 211 ? 16.989 9.451 -28.414 1.00 80.19 211 GLY A O 1
ATOM 1628 N N . LEU A 1 212 ? 17.226 10.338 -26.373 1.00 84.88 212 LEU A N 1
ATOM 1629 C CA . LEU A 1 212 ? 15.933 9.857 -25.866 1.00 84.88 212 LEU A CA 1
ATOM 1630 C C . LEU A 1 212 ? 14.708 10.542 -26.491 1.00 84.88 212 LEU A C 1
ATOM 1632 O O . LEU A 1 212 ? 13.602 10.016 -26.375 1.00 84.88 212 LEU A O 1
ATOM 1636 N N . ARG A 1 213 ? 14.886 11.691 -27.153 1.00 87.56 213 ARG A N 1
ATOM 1637 C CA . ARG A 1 213 ? 13.813 12.425 -27.848 1.00 87.56 213 ARG A CA 1
ATOM 1638 C C . ARG A 1 213 ? 13.636 11.998 -29.308 1.00 87.56 213 ARG A C 1
ATOM 1640 O O . ARG A 1 213 ? 12.761 12.533 -29.991 1.00 87.56 213 ARG A O 1
ATOM 1647 N N . ALA A 1 214 ? 14.455 11.073 -29.807 1.00 89.06 214 ALA A N 1
ATOM 1648 C CA . ALA A 1 214 ? 14.348 10.587 -31.177 1.00 89.06 214 ALA A CA 1
ATOM 1649 C C . ALA A 1 214 ? 13.009 9.860 -31.417 1.00 89.06 214 ALA A C 1
ATOM 1651 O O . ALA A 1 214 ? 12.465 9.205 -30.530 1.00 89.06 214 ALA A O 1
ATOM 1652 N N . ARG A 1 215 ? 12.449 9.989 -32.629 1.00 89.38 215 ARG A N 1
ATOM 1653 C CA . ARG A 1 215 ? 11.094 9.493 -32.960 1.00 89.38 215 ARG A CA 1
ATOM 1654 C C . ARG A 1 215 ? 10.960 7.970 -32.908 1.00 89.3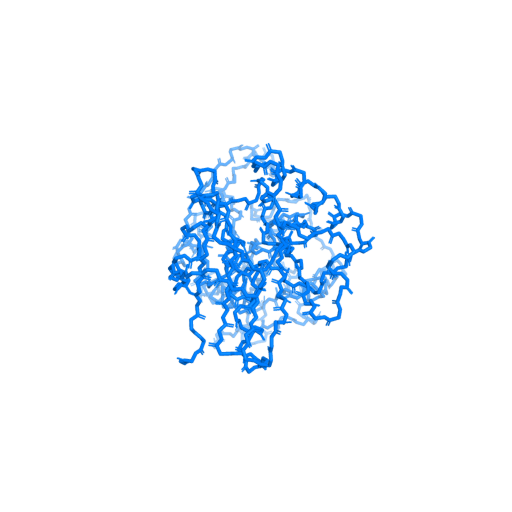8 215 ARG A C 1
ATOM 1656 O O . ARG A 1 215 ? 9.857 7.457 -32.756 1.00 89.38 215 ARG A O 1
ATOM 1663 N N . ASP A 1 216 ? 12.067 7.260 -33.066 1.00 91.88 216 ASP A N 1
ATOM 1664 C CA . ASP A 1 216 ? 12.170 5.805 -32.993 1.00 91.88 216 ASP A CA 1
ATOM 1665 C C . ASP A 1 216 ? 12.307 5.286 -31.550 1.00 91.88 216 ASP A C 1
ATOM 1667 O O . ASP A 1 216 ? 12.271 4.069 -31.334 1.00 91.88 216 ASP A O 1
ATOM 1671 N N . ILE A 1 217 ? 12.415 6.183 -30.563 1.00 93.75 217 ILE A N 1
ATOM 1672 C CA . ILE A 1 217 ? 12.529 5.863 -29.141 1.00 93.75 217 ILE A CA 1
ATOM 1673 C C . ILE A 1 217 ? 11.175 5.995 -28.450 1.00 93.75 217 ILE A C 1
ATOM 1675 O O . ILE A 1 217 ? 10.489 7.011 -28.532 1.00 93.75 217 ILE A O 1
ATOM 1679 N N . ALA A 1 218 ? 10.819 4.975 -27.676 1.00 96.12 218 ALA A N 1
ATOM 1680 C CA . ALA A 1 218 ? 9.828 5.101 -26.621 1.00 96.12 218 ALA A CA 1
ATOM 1681 C C . ALA A 1 218 ? 10.515 5.013 -25.264 1.00 96.12 218 ALA A C 1
ATOM 1683 O O . ALA A 1 218 ? 11.209 4.041 -24.976 1.00 96.12 218 ALA A O 1
ATOM 1684 N N . PHE A 1 219 ? 10.327 6.043 -24.448 1.00 96.19 219 PHE A N 1
ATOM 1685 C CA . PHE A 1 219 ? 10.979 6.198 -23.158 1.00 96.19 219 PHE A CA 1
ATOM 1686 C C . PHE A 1 219 ? 9.947 6.142 -22.032 1.00 96.19 219 PHE A C 1
ATOM 1688 O O . PHE A 1 219 ? 8.867 6.727 -22.142 1.00 96.19 219 PHE A O 1
ATOM 1695 N N . TRP A 1 220 ? 10.283 5.450 -20.945 1.00 97.31 220 TRP A N 1
ATOM 1696 C CA . TRP A 1 220 ? 9.435 5.311 -19.768 1.00 97.31 220 TRP A CA 1
ATOM 1697 C C . TRP A 1 220 ? 10.200 5.570 -18.477 1.00 97.31 220 TRP A C 1
ATOM 1699 O O . TRP A 1 220 ? 11.390 5.275 -18.336 1.00 97.31 220 TRP A O 1
ATOM 1709 N N . THR A 1 221 ? 9.457 6.069 -17.497 1.00 96.38 221 THR A N 1
ATOM 1710 C CA . THR A 1 221 ? 9.907 6.295 -16.127 1.00 96.38 221 THR A CA 1
ATOM 1711 C C . THR A 1 221 ? 9.072 5.463 -15.164 1.00 96.38 221 THR A C 1
ATOM 1713 O O . THR A 1 221 ? 7.883 5.228 -15.376 1.00 96.38 221 THR A O 1
ATOM 1716 N N . GLY A 1 222 ? 9.716 4.963 -14.119 1.00 94.88 222 GLY A N 1
ATOM 1717 C CA . GLY A 1 222 ? 9.117 4.125 -13.097 1.00 94.88 222 GLY A CA 1
ATOM 1718 C C . GLY A 1 222 ? 9.058 4.841 -11.755 1.00 94.88 222 GLY A C 1
ATOM 1719 O O . GLY A 1 222 ? 10.084 5.331 -11.287 1.00 94.88 222 GLY A O 1
ATOM 1720 N N . TRP A 1 223 ? 7.880 4.862 -11.133 1.00 91.56 223 TRP A N 1
ATOM 1721 C CA . TRP A 1 223 ? 7.584 5.636 -9.930 1.00 91.56 223 TRP A CA 1
ATOM 1722 C C . TRP A 1 223 ? 7.051 4.764 -8.788 1.00 91.56 223 TRP A C 1
ATOM 1724 O O . TRP A 1 223 ? 6.137 3.964 -8.983 1.00 91.56 223 TRP A O 1
ATOM 1734 N N . ASP A 1 224 ? 7.598 4.928 -7.586 1.00 86.50 224 ASP A N 1
ATOM 1735 C CA . ASP A 1 224 ? 7.042 4.394 -6.337 1.00 86.50 224 ASP A CA 1
ATOM 1736 C C . ASP A 1 224 ? 6.421 5.554 -5.552 1.00 86.50 224 ASP A C 1
ATOM 1738 O O . ASP A 1 224 ? 7.122 6.365 -4.945 1.00 86.50 224 ASP A O 1
ATOM 1742 N N . GLY A 1 225 ? 5.095 5.693 -5.640 1.00 83.25 225 GLY A N 1
ATOM 1743 C CA . GLY A 1 225 ? 4.436 6.950 -5.284 1.00 83.25 225 GLY A CA 1
ATOM 1744 C C . GLY A 1 225 ? 4.953 8.087 -6.171 1.00 83.25 225 GLY A C 1
ATOM 1745 O O . GLY A 1 225 ? 4.920 7.972 -7.393 1.00 83.25 225 GLY A O 1
ATOM 1746 N N . GLU A 1 226 ? 5.472 9.148 -5.552 1.00 83.62 226 GLU A N 1
ATOM 1747 C CA . GLU A 1 226 ? 6.078 10.300 -6.242 1.00 83.62 226 GLU A CA 1
ATOM 1748 C C . GLU A 1 226 ? 7.604 10.195 -6.394 1.00 83.62 226 GLU A C 1
ATOM 1750 O O . GLU A 1 226 ? 8.254 11.094 -6.929 1.00 83.62 226 GLU A O 1
ATOM 1755 N N . THR A 1 227 ? 8.206 9.096 -5.934 1.00 86.88 227 THR A N 1
ATOM 1756 C CA . THR A 1 227 ? 9.645 8.869 -6.071 1.00 86.88 227 THR A CA 1
ATOM 1757 C C . THR A 1 227 ? 9.952 8.201 -7.406 1.00 86.88 227 THR A C 1
ATOM 1759 O O . THR A 1 227 ? 9.511 7.081 -7.661 1.00 86.88 227 THR A O 1
ATOM 1762 N N . LEU A 1 228 ? 10.757 8.859 -8.241 1.00 91.50 228 LEU A N 1
ATOM 1763 C CA . LEU A 1 228 ? 11.316 8.267 -9.454 1.00 91.50 228 LEU A CA 1
ATOM 1764 C C . LEU A 1 228 ? 12.358 7.206 -9.073 1.00 91.50 228 LEU A C 1
ATOM 1766 O O . LEU A 1 228 ? 13.362 7.512 -8.434 1.00 91.50 228 LEU A O 1
ATOM 1770 N N . VAL A 1 229 ? 12.128 5.955 -9.465 1.00 92.06 229 VAL A N 1
ATOM 1771 C CA . VAL A 1 229 ? 12.952 4.807 -9.051 1.00 92.06 229 VAL A CA 1
ATOM 1772 C C . VAL A 1 229 ? 13.598 4.061 -10.215 1.00 92.06 229 VAL A C 1
ATOM 1774 O O . VAL A 1 229 ? 14.573 3.340 -9.994 1.00 92.06 229 VAL A O 1
ATOM 1777 N N . ALA A 1 230 ? 13.100 4.209 -11.445 1.00 93.25 230 ALA A N 1
ATOM 1778 C CA . ALA A 1 230 ? 13.664 3.528 -12.608 1.00 93.25 230 ALA A CA 1
ATOM 1779 C C . ALA A 1 230 ? 13.423 4.274 -13.927 1.00 93.25 230 ALA A C 1
ATOM 1781 O O . ALA A 1 230 ? 12.497 5.074 -14.048 1.00 93.25 230 ALA A O 1
ATOM 1782 N N . THR A 1 231 ? 14.222 3.939 -14.934 1.00 95.12 231 THR A N 1
ATOM 1783 C CA . THR A 1 231 ? 14.047 4.348 -16.332 1.00 95.12 231 THR A CA 1
ATOM 1784 C C . THR A 1 231 ? 14.240 3.153 -17.255 1.00 95.12 231 THR A C 1
ATOM 1786 O O . THR A 1 231 ? 14.922 2.188 -16.900 1.00 95.12 231 THR A O 1
ATOM 1789 N N . GLY A 1 232 ? 13.655 3.228 -18.446 1.00 95.44 232 GLY A N 1
ATOM 1790 C CA . GLY A 1 232 ? 13.906 2.281 -19.524 1.00 95.44 232 GLY A CA 1
ATOM 1791 C C . GLY A 1 232 ? 13.387 2.811 -20.854 1.00 95.44 232 GLY A C 1
ATOM 1792 O O . GLY A 1 232 ? 12.443 3.599 -20.892 1.00 95.44 232 GLY A O 1
ATOM 1793 N N . ALA A 1 233 ? 14.012 2.394 -21.947 1.00 96.56 233 ALA A N 1
ATOM 1794 C CA . ALA A 1 233 ? 13.666 2.817 -23.293 1.00 96.56 233 ALA A CA 1
ATOM 1795 C C . ALA A 1 233 ? 13.652 1.636 -24.269 1.00 96.56 233 ALA A C 1
ATOM 1797 O O . ALA A 1 233 ? 14.359 0.644 -24.091 1.00 96.56 233 ALA A O 1
ATOM 1798 N N . LEU A 1 234 ? 12.852 1.777 -25.321 1.00 97.44 234 LEU A N 1
ATOM 1799 C CA . LEU A 1 234 ? 12.807 0.894 -26.478 1.00 97.44 234 LEU A CA 1
ATOM 1800 C C . LEU A 1 234 ? 13.127 1.713 -27.725 1.00 97.44 234 LEU A C 1
ATOM 1802 O O . LEU A 1 234 ? 12.339 2.583 -28.095 1.00 97.44 234 LEU A O 1
ATOM 1806 N N . LYS A 1 235 ? 14.245 1.406 -28.382 1.00 96.19 235 LYS A N 1
ATOM 1807 C CA . LYS A 1 235 ? 14.568 1.916 -29.716 1.00 96.19 235 LYS A CA 1
ATOM 1808 C C . LYS A 1 235 ? 14.033 0.968 -30.776 1.00 96.19 235 LYS A C 1
ATOM 1810 O O . LYS A 1 235 ? 14.223 -0.240 -30.670 1.00 96.19 235 LYS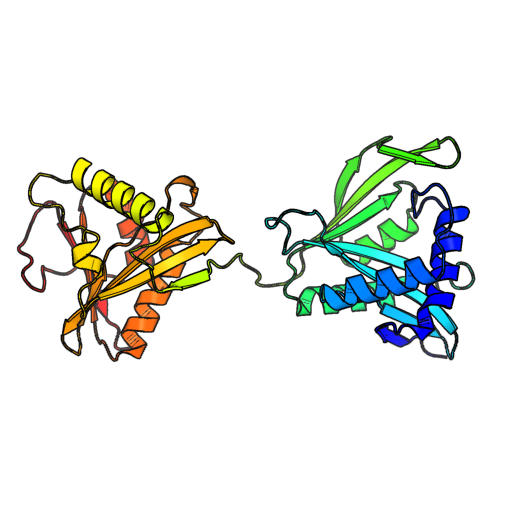 A O 1
ATOM 1815 N N . THR A 1 236 ? 13.376 1.496 -31.796 1.00 96.38 236 THR A N 1
ATOM 1816 C CA . THR A 1 236 ? 12.920 0.709 -32.946 1.00 96.38 236 THR A CA 1
ATOM 1817 C C . THR A 1 236 ? 14.008 0.731 -34.011 1.00 96.38 236 THR A C 1
ATOM 1819 O O . THR A 1 236 ? 14.269 1.779 -34.585 1.00 96.38 236 THR A O 1
ATOM 1822 N N . LEU A 1 237 ? 14.649 -0.411 -34.259 1.00 95.19 237 LEU A N 1
ATOM 1823 C CA . LEU A 1 237 ? 15.716 -0.531 -35.260 1.00 95.19 237 LEU A CA 1
ATOM 1824 C C . LEU A 1 237 ? 15.132 -0.833 -36.645 1.00 95.19 237 LEU A C 1
ATOM 1826 O O . LEU A 1 237 ? 15.507 -0.256 -37.656 1.00 95.19 237 LEU A O 1
ATOM 1830 N N . SER A 1 238 ? 14.135 -1.716 -36.681 1.00 95.25 238 SER A N 1
ATOM 1831 C CA . SER A 1 238 ? 13.363 -2.044 -37.880 1.00 95.25 238 SER A CA 1
ATOM 1832 C C . SER A 1 238 ? 11.933 -2.441 -37.496 1.00 95.25 238 SER A C 1
ATOM 1834 O O . SER A 1 238 ? 11.655 -2.639 -36.309 1.00 95.25 238 SER A O 1
ATOM 1836 N N . PRO A 1 239 ? 11.016 -2.662 -38.460 1.00 95.38 239 PRO A N 1
ATOM 1837 C CA . PRO A 1 239 ? 9.653 -3.110 -38.160 1.00 95.38 239 PRO A CA 1
ATOM 1838 C C . PRO A 1 239 ? 9.557 -4.423 -37.367 1.00 95.38 239 PRO A C 1
ATOM 1840 O O . PRO A 1 239 ? 8.494 -4.741 -36.846 1.00 95.38 239 PRO A O 1
ATOM 1843 N N . ARG A 1 240 ? 10.638 -5.215 -37.288 1.00 96.75 240 ARG A N 1
ATOM 1844 C CA . ARG A 1 240 ? 10.665 -6.509 -36.584 1.00 96.75 240 ARG A CA 1
ATOM 1845 C C . ARG A 1 240 ? 11.708 -6.589 -35.469 1.00 96.75 240 ARG A C 1
ATOM 1847 O O . ARG A 1 240 ? 11.781 -7.619 -34.800 1.00 96.75 240 ARG A O 1
ATOM 1854 N N . HIS A 1 241 ? 12.503 -5.544 -35.247 1.00 97.62 241 HIS A N 1
ATOM 1855 C CA . HIS A 1 241 ? 13.619 -5.571 -34.300 1.00 97.62 241 HIS A CA 1
ATOM 1856 C C . HIS A 1 241 ? 13.686 -4.273 -33.500 1.00 97.62 241 HIS A C 1
ATOM 1858 O O . HIS A 1 241 ? 13.718 -3.184 -34.070 1.00 97.62 241 HIS A O 1
ATOM 1864 N N . GLY A 1 242 ? 13.716 -4.398 -32.175 1.00 97.50 242 GLY A N 1
ATOM 1865 C CA . GLY A 1 242 ? 13.982 -3.286 -31.272 1.00 97.50 242 GLY A CA 1
ATOM 1866 C C . GLY A 1 242 ? 15.182 -3.526 -30.367 1.00 97.50 242 GLY A C 1
ATOM 1867 O O . GLY A 1 242 ? 15.690 -4.641 -30.238 1.00 97.50 242 GLY A O 1
ATOM 1868 N N . GLU A 1 243 ? 15.602 -2.465 -29.699 1.00 97.44 243 GLU A N 1
ATOM 1869 C CA . GLU A 1 243 ? 16.699 -2.472 -28.749 1.00 97.44 243 GLU A CA 1
ATOM 1870 C C . GLU A 1 243 ? 16.255 -1.918 -27.394 1.00 97.44 243 GLU A C 1
ATOM 1872 O O . GLU A 1 243 ? 15.621 -0.863 -27.316 1.00 97.44 243 GLU A O 1
ATOM 1877 N N . VAL A 1 244 ? 16.601 -2.624 -26.319 1.00 97.00 244 VAL A N 1
ATOM 1878 C CA . VAL A 1 244 ? 16.413 -2.138 -24.949 1.00 97.00 244 VAL A CA 1
ATOM 1879 C C . VAL A 1 244 ? 17.527 -1.142 -24.628 1.00 97.00 244 VAL A C 1
ATOM 1881 O O . VAL A 1 244 ? 18.708 -1.477 -24.696 1.00 97.00 244 VAL A O 1
ATOM 1884 N N . LYS A 1 245 ? 17.150 0.080 -24.250 1.00 91.62 245 LYS A N 1
ATOM 1885 C CA . LYS A 1 245 ? 18.061 1.191 -23.943 1.00 91.62 245 LYS A CA 1
ATOM 1886 C C . LYS A 1 245 ? 17.751 1.821 -22.588 1.00 91.62 245 LYS A C 1
ATOM 1888 O O . LYS A 1 245 ? 16.681 1.610 -22.021 1.00 91.62 245 LYS A O 1
ATOM 1893 N N . SER A 1 246 ? 18.701 2.609 -22.079 1.00 88.56 246 SER A N 1
ATOM 1894 C CA . SER A 1 246 ? 18.542 3.506 -20.918 1.00 88.56 246 SER A CA 1
ATOM 1895 C C . SER A 1 246 ? 17.892 2.856 -19.687 1.00 88.56 246 SER A C 1
ATOM 1897 O O . SER A 1 246 ? 17.115 3.486 -18.962 1.00 88.56 246 SER A O 1
ATOM 1899 N N . MET A 1 247 ? 18.200 1.572 -19.474 1.00 92.19 247 MET A N 1
ATOM 1900 C CA . MET A 1 247 ? 17.741 0.787 -18.335 1.00 92.19 247 MET A CA 1
ATOM 1901 C C . MET A 1 247 ? 18.536 1.174 -17.094 1.00 92.19 247 MET A C 1
ATOM 1903 O O . MET A 1 247 ? 19.714 0.841 -16.963 1.00 92.19 247 MET A O 1
ATOM 1907 N N . HIS A 1 248 ? 17.872 1.836 -16.152 1.00 90.56 248 HIS A N 1
ATOM 1908 C CA . HIS A 1 248 ? 18.478 2.199 -14.880 1.00 90.56 248 HIS A CA 1
ATOM 1909 C C . HIS A 1 248 ? 17.492 2.025 -13.730 1.00 90.56 248 HIS A C 1
ATOM 1911 O O . HIS A 1 248 ? 16.284 2.197 -13.869 1.00 90.56 248 HIS A O 1
ATOM 1917 N N . THR A 1 249 ? 18.012 1.670 -12.561 1.00 89.06 249 THR A N 1
ATOM 1918 C CA . THR A 1 249 ? 17.262 1.687 -11.303 1.00 89.06 249 THR A CA 1
ATOM 1919 C C . THR A 1 249 ? 18.073 2.484 -10.301 1.00 89.06 249 THR A C 1
ATOM 1921 O O . THR A 1 249 ? 19.252 2.172 -10.082 1.00 89.06 249 THR A O 1
ATOM 1924 N N . LEU A 1 250 ? 17.418 3.479 -9.697 1.00 84.94 250 LEU A N 1
ATOM 1925 C CA . LEU A 1 250 ? 17.979 4.334 -8.660 1.00 84.94 250 LEU A CA 1
ATOM 1926 C C . LEU A 1 250 ? 18.681 3.462 -7.614 1.00 84.94 250 LEU A C 1
ATOM 1928 O O . LEU A 1 250 ? 18.117 2.470 -7.147 1.00 84.94 250 LEU A O 1
ATOM 1932 N N . GLN A 1 251 ? 19.920 3.808 -7.263 1.00 80.81 251 GLN A N 1
ATOM 1933 C CA . GLN A 1 251 ? 20.786 2.949 -6.451 1.00 80.81 251 GLN A CA 1
ATOM 1934 C C . GLN A 1 251 ? 20.145 2.551 -5.113 1.00 80.81 251 GLN A C 1
ATOM 1936 O O . GLN A 1 251 ? 20.169 1.375 -4.748 1.00 80.81 251 GLN A O 1
ATOM 1941 N N . THR A 1 252 ? 19.493 3.499 -4.437 1.00 80.25 252 THR A N 1
ATOM 1942 C CA . THR A 1 252 ? 18.770 3.294 -3.168 1.00 80.25 252 THR A CA 1
ATOM 1943 C C . THR A 1 252 ? 17.503 2.438 -3.309 1.00 80.25 252 THR A C 1
ATOM 1945 O O . THR A 1 252 ? 16.990 1.917 -2.318 1.00 80.25 252 THR A O 1
ATOM 1948 N N . ALA A 1 253 ? 17.019 2.237 -4.536 1.00 78.56 253 ALA A N 1
ATOM 1949 C CA . ALA A 1 253 ? 15.824 1.465 -4.871 1.00 78.56 253 ALA A CA 1
ATOM 1950 C C . ALA A 1 253 ? 16.135 0.093 -5.513 1.00 78.56 253 ALA A C 1
ATOM 1952 O O . ALA A 1 253 ? 15.221 -0.644 -5.897 1.00 78.56 253 ALA A O 1
ATOM 1953 N N . ARG A 1 254 ? 17.417 -0.286 -5.639 1.00 81.69 254 ARG A N 1
ATOM 1954 C CA . ARG A 1 254 ? 17.834 -1.577 -6.219 1.00 81.69 254 ARG A CA 1
ATOM 1955 C C . ARG A 1 254 ? 17.401 -2.767 -5.356 1.00 81.69 254 ARG A C 1
ATOM 1957 O O . ARG A 1 254 ? 17.108 -2.637 -4.172 1.00 81.69 254 ARG A O 1
ATOM 1964 N N . ARG A 1 255 ? 17.376 -3.957 -5.973 1.00 79.25 255 ARG A N 1
ATOM 1965 C CA . ARG A 1 255 ? 16.945 -5.239 -5.366 1.00 79.25 255 ARG A CA 1
ATOM 1966 C C . ARG A 1 255 ? 15.485 -5.271 -4.882 1.00 79.25 255 ARG A C 1
ATOM 1968 O O . ARG A 1 255 ? 15.095 -6.187 -4.172 1.00 79.25 255 ARG A O 1
ATOM 1975 N N . ARG A 1 256 ? 14.657 -4.322 -5.332 1.00 79.75 256 ARG A N 1
ATOM 1976 C CA . ARG A 1 256 ? 13.199 -4.282 -5.093 1.00 79.75 256 ARG A CA 1
ATOM 1977 C C . ARG A 1 256 ? 12.368 -4.752 -6.295 1.00 79.75 256 ARG A C 1
ATOM 1979 O O . ARG A 1 256 ? 11.150 -4.635 -6.311 1.00 79.75 256 ARG A O 1
ATOM 1986 N N . GLY A 1 257 ? 13.029 -5.266 -7.336 1.00 86.19 257 GLY A N 1
ATOM 1987 C CA . GLY A 1 257 ? 12.381 -5.782 -8.546 1.00 86.19 257 GLY A CA 1
ATOM 1988 C C . GLY A 1 257 ? 11.977 -4.727 -9.586 1.00 86.19 257 GLY A C 1
ATOM 1989 O O . GLY A 1 257 ? 11.386 -5.101 -10.597 1.00 86.19 257 GLY A O 1
ATOM 1990 N N . TYR A 1 258 ? 12.301 -3.441 -9.393 1.00 90.94 258 TYR A N 1
ATOM 1991 C CA . TYR A 1 258 ? 11.945 -2.361 -10.330 1.00 90.94 258 TYR A CA 1
ATOM 1992 C C . TYR A 1 258 ? 12.541 -2.534 -11.732 1.00 90.94 258 TYR A C 1
ATOM 1994 O O . TYR A 1 258 ? 11.807 -2.414 -12.711 1.00 90.94 258 TYR A O 1
ATOM 2002 N N . GLY A 1 259 ? 13.814 -2.933 -11.846 1.00 91.25 259 GLY A N 1
ATOM 2003 C CA . GLY A 1 259 ? 14.424 -3.247 -13.145 1.00 91.25 259 GLY A CA 1
ATOM 2004 C C . GLY A 1 259 ? 13.673 -4.350 -13.905 1.00 91.25 259 GLY A C 1
ATOM 2005 O O . GLY A 1 259 ? 13.408 -4.213 -15.093 1.00 91.25 259 GLY A O 1
ATOM 2006 N N . GLY A 1 260 ? 13.228 -5.401 -13.208 1.00 92.62 260 GLY A N 1
ATOM 2007 C CA . GLY A 1 260 ? 12.405 -6.457 -13.811 1.00 92.62 260 GLY A CA 1
ATOM 2008 C C . GLY A 1 260 ? 11.005 -5.987 -14.204 1.00 92.62 260 GLY A C 1
ATOM 2009 O O . GLY A 1 260 ? 10.489 -6.404 -15.235 1.00 92.62 260 GLY A O 1
ATOM 2010 N N . GLN A 1 261 ? 10.388 -5.099 -13.417 1.00 93.00 261 GLN A N 1
ATOM 2011 C CA . GLN A 1 261 ? 9.101 -4.492 -13.776 1.00 93.00 261 GLN A CA 1
ATOM 2012 C C . GLN A 1 261 ? 9.219 -3.650 -15.056 1.00 93.00 261 GLN A C 1
ATOM 2014 O O . GLN A 1 261 ? 8.408 -3.826 -15.963 1.00 93.00 261 GLN A O 1
ATOM 2019 N N . MET A 1 262 ? 10.254 -2.809 -15.159 1.00 96.00 262 MET A N 1
ATOM 2020 C CA . MET A 1 262 ? 10.512 -2.003 -16.356 1.00 96.00 262 MET A CA 1
ATOM 2021 C C . MET A 1 262 ? 10.814 -2.878 -17.581 1.00 96.00 262 MET A C 1
ATOM 2023 O O . MET A 1 262 ? 10.229 -2.674 -18.641 1.00 96.00 262 MET A O 1
ATOM 2027 N N . LEU A 1 263 ? 11.660 -3.904 -17.436 1.00 97.00 263 LEU A N 1
ATOM 2028 C CA . LEU A 1 263 ? 12.000 -4.797 -18.545 1.00 97.00 263 LEU A CA 1
ATOM 2029 C C . LEU A 1 263 ? 10.776 -5.560 -19.073 1.00 97.00 263 LEU A C 1
ATOM 2031 O O . LEU A 1 263 ? 10.575 -5.629 -20.283 1.00 97.00 263 LEU A O 1
ATOM 2035 N N . ARG A 1 264 ? 9.913 -6.082 -18.189 1.00 96.25 264 ARG A N 1
ATOM 2036 C CA . ARG A 1 264 ? 8.658 -6.731 -18.608 1.00 96.25 264 ARG A CA 1
ATOM 2037 C C . ARG A 1 264 ? 7.728 -5.776 -19.349 1.00 96.25 264 ARG A C 1
ATOM 2039 O O . ARG A 1 264 ? 7.107 -6.192 -20.324 1.00 96.25 264 ARG A O 1
ATOM 2046 N N . HIS A 1 265 ? 7.650 -4.516 -18.918 1.00 96.25 265 HIS A N 1
ATOM 2047 C CA . HIS A 1 265 ? 6.890 -3.490 -19.635 1.00 96.25 265 HIS A CA 1
ATOM 2048 C C . HIS A 1 265 ? 7.447 -3.267 -21.041 1.00 96.25 265 HIS A C 1
ATOM 2050 O O . HI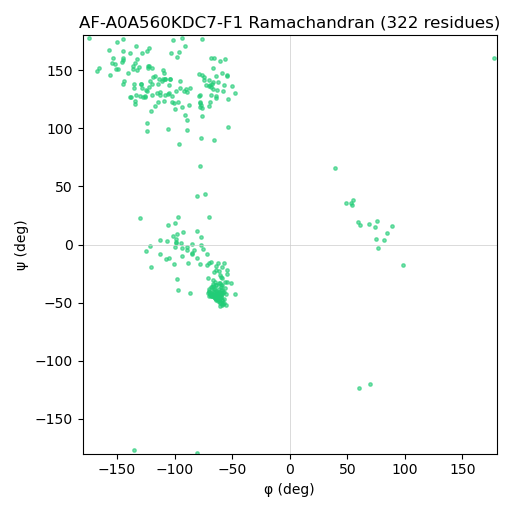S A 1 265 ? 6.686 -3.311 -22.002 1.00 96.25 265 HIS A O 1
ATOM 2056 N N . ILE A 1 266 ? 8.766 -3.125 -21.184 1.00 98.00 266 ILE A N 1
ATOM 2057 C CA . ILE A 1 266 ? 9.414 -2.964 -22.494 1.00 98.00 266 ILE A CA 1
ATOM 2058 C C . ILE A 1 266 ? 9.148 -4.172 -23.403 1.00 98.00 266 ILE A C 1
ATOM 2060 O O . ILE A 1 266 ? 8.778 -3.986 -24.559 1.00 98.00 266 ILE A O 1
ATOM 2064 N N . ILE A 1 267 ? 9.264 -5.401 -22.888 1.00 97.94 267 ILE A N 1
ATOM 2065 C CA . ILE A 1 267 ? 8.958 -6.630 -23.642 1.00 97.94 267 ILE A CA 1
ATOM 2066 C C . ILE A 1 267 ? 7.494 -6.639 -24.106 1.00 97.94 267 ILE A C 1
ATOM 2068 O O . ILE A 1 267 ? 7.216 -6.940 -25.268 1.00 97.94 267 ILE A O 1
ATOM 2072 N N . ALA A 1 268 ? 6.553 -6.283 -23.228 1.00 96.81 268 ALA A N 1
ATOM 2073 C CA . ALA A 1 268 ? 5.135 -6.209 -23.574 1.00 96.81 268 ALA A CA 1
ATOM 2074 C C . ALA A 1 268 ? 4.861 -5.149 -24.655 1.00 96.81 268 ALA A C 1
ATOM 2076 O O . ALA A 1 268 ? 4.135 -5.419 -25.610 1.00 96.81 268 ALA A O 1
ATOM 2077 N N . GLN A 1 269 ? 5.486 -3.972 -24.552 1.00 97.44 269 GLN A N 1
ATOM 2078 C CA . GLN A 1 269 ? 5.379 -2.909 -25.557 1.00 97.44 269 GLN A CA 1
ATOM 2079 C C . GLN A 1 269 ? 6.000 -3.316 -26.898 1.00 97.44 269 GLN A C 1
ATOM 2081 O O . GLN A 1 269 ? 5.436 -3.023 -27.949 1.00 97.44 269 GLN A O 1
ATOM 2086 N N . ALA A 1 270 ? 7.127 -4.030 -26.881 1.00 97.50 270 ALA A N 1
ATOM 2087 C CA . ALA A 1 270 ? 7.756 -4.559 -28.086 1.00 97.50 270 ALA A CA 1
ATOM 2088 C C . ALA A 1 270 ? 6.849 -5.568 -28.806 1.00 97.50 270 ALA A C 1
ATOM 2090 O O . ALA A 1 270 ? 6.642 -5.453 -30.014 1.00 97.50 270 ALA A O 1
ATOM 2091 N N . ARG A 1 271 ? 6.237 -6.498 -28.060 1.00 96.81 271 ARG A N 1
ATOM 2092 C CA . ARG A 1 271 ? 5.251 -7.449 -28.601 1.00 96.81 271 ARG A CA 1
ATOM 2093 C C . ARG A 1 271 ? 4.023 -6.746 -29.174 1.00 96.81 271 ARG A C 1
ATOM 2095 O O . ARG A 1 271 ? 3.611 -7.062 -30.282 1.00 96.81 271 ARG A O 1
ATOM 2102 N N . ALA A 1 272 ? 3.482 -5.754 -28.465 1.00 96.00 272 ALA A N 1
ATOM 2103 C CA . ALA A 1 272 ? 2.337 -4.969 -28.934 1.00 96.00 272 ALA A CA 1
ATOM 2104 C C . ALA A 1 272 ? 2.620 -4.210 -30.245 1.00 96.00 272 ALA A C 1
ATOM 2106 O O . ALA A 1 272 ? 1.704 -3.958 -31.021 1.00 96.00 272 ALA A O 1
ATOM 2107 N N . ARG A 1 273 ? 3.889 -3.878 -30.518 1.00 95.44 273 ARG A N 1
ATOM 2108 C CA . ARG A 1 273 ? 4.343 -3.268 -31.780 1.00 95.44 273 ARG A CA 1
ATOM 2109 C C . ARG A 1 273 ? 4.628 -4.282 -32.894 1.00 95.44 273 ARG A C 1
ATOM 2111 O O . ARG A 1 273 ? 5.059 -3.879 -33.967 1.00 95.44 273 ARG A O 1
ATOM 2118 N N . GLY A 1 274 ? 4.434 -5.579 -32.649 1.00 96.56 274 GLY A N 1
ATOM 2119 C CA . GLY A 1 274 ? 4.729 -6.639 -33.616 1.00 96.56 274 GLY A CA 1
ATOM 2120 C C . GLY A 1 274 ? 6.222 -6.933 -33.795 1.00 96.56 274 GLY A C 1
ATOM 2121 O O . GLY A 1 274 ? 6.603 -7.596 -34.762 1.00 96.56 274 GLY A O 1
ATOM 2122 N N . LEU A 1 275 ? 7.081 -6.462 -32.881 1.00 97.56 275 LEU A N 1
ATOM 2123 C CA . LEU A 1 275 ? 8.506 -6.780 -32.932 1.00 97.56 275 LEU A CA 1
ATOM 2124 C C . LEU A 1 275 ? 8.714 -8.276 -32.672 1.00 97.56 275 LEU A C 1
ATOM 2126 O O . LEU A 1 275 ? 8.087 -8.867 -31.797 1.00 97.56 275 LEU A O 1
ATOM 2130 N N . GLN A 1 276 ? 9.636 -8.878 -33.417 1.00 97.75 276 GLN A N 1
ATOM 2131 C CA . GLN A 1 276 ? 9.966 -10.303 -33.326 1.00 97.75 276 GLN A CA 1
ATOM 2132 C C . GLN A 1 276 ? 11.235 -10.551 -32.511 1.00 97.75 276 GLN A C 1
ATOM 2134 O O . GLN A 1 276 ? 11.477 -11.669 -32.069 1.00 97.75 276 GLN A O 1
ATOM 2139 N N . ARG A 1 277 ? 12.049 -9.515 -32.301 1.00 97.94 277 ARG A N 1
ATOM 2140 C CA . ARG A 1 277 ? 13.298 -9.598 -31.548 1.00 97.94 277 ARG A CA 1
ATOM 2141 C C . ARG A 1 277 ? 13.531 -8.333 -30.738 1.00 97.94 277 ARG A C 1
ATOM 2143 O O . ARG A 1 277 ? 13.340 -7.224 -31.243 1.00 97.94 277 ARG A O 1
ATOM 2150 N N . LEU A 1 278 ? 14.037 -8.517 -29.523 1.00 98.25 278 LEU A N 1
ATOM 2151 C CA . LEU A 1 278 ? 14.755 -7.482 -28.788 1.00 98.25 278 LEU A CA 1
ATOM 2152 C C . LEU A 1 278 ? 16.240 -7.819 -28.734 1.00 98.25 278 LEU A C 1
ATOM 2154 O O . LEU A 1 278 ? 16.605 -8.983 -28.580 1.00 98.25 278 LEU A O 1
ATOM 2158 N N . SER A 1 279 ? 17.085 -6.800 -28.832 1.00 98.12 279 SER A N 1
ATOM 2159 C CA . SER A 1 279 ? 18.500 -6.895 -28.478 1.00 98.12 279 SER A CA 1
ATOM 2160 C C . SER A 1 279 ? 18.873 -5.852 -27.429 1.00 98.12 279 SER A C 1
ATOM 2162 O O . SER A 1 279 ? 18.112 -4.921 -27.172 1.00 98.12 279 SER A O 1
ATOM 2164 N N . LEU A 1 280 ? 20.042 -6.010 -26.824 1.00 96.19 280 LEU A N 1
ATOM 2165 C CA . LEU A 1 280 ? 20.689 -4.976 -26.027 1.00 96.19 280 LEU A CA 1
ATOM 2166 C C . LEU A 1 280 ? 22.202 -5.149 -26.055 1.00 96.19 280 LEU A C 1
ATOM 2168 O O . LEU A 1 280 ? 22.702 -6.260 -26.243 1.00 96.19 280 LEU A O 1
ATOM 2172 N N . GLU A 1 281 ? 22.889 -4.041 -25.824 1.00 93.69 281 GLU A N 1
ATOM 2173 C CA . GLU A 1 281 ? 24.315 -3.965 -25.527 1.00 93.69 281 GLU A CA 1
ATOM 2174 C C . GLU A 1 281 ? 24.483 -3.522 -24.065 1.00 93.69 281 GLU A C 1
ATOM 2176 O O . GLU A 1 281 ? 23.697 -2.725 -23.541 1.00 93.69 281 GLU A O 1
ATOM 2181 N N . THR A 1 282 ? 25.454 -4.106 -23.368 1.00 89.75 282 THR A N 1
ATOM 2182 C CA . THR A 1 282 ? 25.807 -3.750 -21.992 1.00 89.75 282 THR A CA 1
ATOM 2183 C C . THR A 1 282 ? 27.268 -4.100 -21.720 1.00 89.75 282 THR A C 1
ATOM 2185 O O . THR A 1 282 ? 27.794 -5.008 -22.354 1.00 89.75 282 THR A O 1
ATOM 2188 N N . GLY A 1 283 ? 27.920 -3.450 -20.751 1.00 87.56 283 GLY A N 1
ATOM 2189 C CA . GLY A 1 283 ? 29.318 -3.748 -20.423 1.00 87.56 283 GLY A CA 1
ATOM 2190 C C . GLY A 1 283 ? 29.539 -5.209 -20.005 1.00 87.56 283 GLY A C 1
ATOM 2191 O O . GLY A 1 283 ? 28.658 -5.827 -19.405 1.00 87.56 283 GLY A O 1
ATOM 2192 N N . SER A 1 284 ? 30.705 -5.777 -20.310 1.00 86.69 284 SER A N 1
ATOM 2193 C CA . SER A 1 284 ? 31.013 -7.205 -20.114 1.00 86.69 284 SER A CA 1
ATOM 2194 C C . SER A 1 284 ? 31.594 -7.565 -18.734 1.00 86.69 284 SER A C 1
ATOM 2196 O O . SER A 1 284 ? 31.581 -8.736 -18.355 1.00 86.69 284 SER A O 1
ATOM 2198 N N . TRP A 1 285 ? 32.070 -6.592 -17.950 1.00 82.38 285 TRP A N 1
ATOM 2199 C CA . TRP A 1 285 ? 32.800 -6.826 -16.693 1.00 82.38 285 TRP A CA 1
ATOM 2200 C C . TRP A 1 285 ?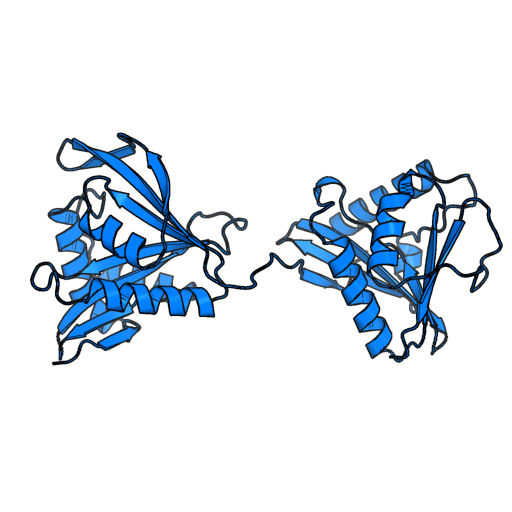 31.918 -6.816 -15.432 1.00 82.38 285 TRP A C 1
ATOM 2202 O O . TRP A 1 285 ? 30.712 -6.563 -15.461 1.00 82.38 285 TRP A O 1
ATOM 2212 N N . ASP A 1 286 ? 32.554 -7.067 -14.285 1.00 83.44 286 ASP A N 1
ATOM 2213 C CA . ASP A 1 286 ? 31.927 -7.365 -12.993 1.00 83.44 286 ASP A CA 1
ATOM 2214 C C . ASP A 1 286 ? 30.851 -6.386 -12.523 1.00 83.44 286 ASP A C 1
ATOM 2216 O O . ASP A 1 286 ? 29.867 -6.806 -11.909 1.00 83.44 286 ASP A O 1
ATOM 2220 N N . TYR A 1 287 ? 30.987 -5.100 -12.841 1.00 81.31 287 TYR A N 1
ATOM 2221 C CA . TYR A 1 287 ? 29.986 -4.105 -12.472 1.00 81.31 287 TYR A CA 1
ATOM 2222 C C . TYR A 1 287 ? 28.606 -4.390 -13.086 1.00 81.31 287 TYR A C 1
ATOM 2224 O O . TYR A 1 287 ? 27.578 -4.130 -12.455 1.00 81.31 287 TYR A O 1
ATOM 2232 N N . PHE A 1 288 ? 28.570 -4.958 -14.294 1.00 85.56 288 PHE A N 1
ATOM 2233 C CA . PHE A 1 288 ? 27.342 -5.222 -15.042 1.00 85.56 288 PHE A CA 1
ATOM 2234 C C . PHE A 1 288 ? 26.717 -6.588 -14.740 1.00 85.56 288 PHE A C 1
ATOM 2236 O O . PHE A 1 288 ? 25.584 -6.829 -15.161 1.00 85.56 288 PHE A O 1
ATOM 2243 N N . LYS A 1 289 ? 27.358 -7.440 -13.925 1.00 88.06 289 LYS A N 1
ATOM 2244 C CA . LYS A 1 289 ? 26.815 -8.750 -13.508 1.00 88.06 289 LYS A CA 1
ATOM 2245 C C . LYS A 1 289 ? 25.352 -8.690 -13.027 1.00 88.06 289 LYS A C 1
ATOM 2247 O O . LYS A 1 289 ? 24.563 -9.543 -13.441 1.00 88.06 289 LYS A O 1
ATOM 2252 N N . PRO A 1 290 ? 24.912 -7.698 -12.218 1.00 87.44 290 PRO A N 1
ATOM 2253 C CA . PRO A 1 290 ? 23.504 -7.587 -11.832 1.00 87.44 290 PRO A CA 1
ATOM 2254 C C . PRO A 1 290 ? 22.554 -7.324 -13.011 1.00 87.44 290 PRO A C 1
ATOM 2256 O O . PRO A 1 290 ? 21.422 -7.806 -13.000 1.00 87.44 290 PRO A O 1
ATOM 2259 N N . ALA A 1 291 ? 22.994 -6.566 -14.020 1.00 88.44 291 ALA A N 1
ATOM 2260 C CA . ALA A 1 291 ? 22.222 -6.334 -15.237 1.00 88.44 291 ALA A CA 1
ATOM 2261 C C . ALA A 1 291 ? 22.163 -7.606 -16.095 1.00 88.44 291 ALA A C 1
ATOM 2263 O O . ALA A 1 291 ? 21.085 -7.974 -16.557 1.00 88.44 291 ALA A O 1
ATOM 2264 N N . HIS A 1 292 ? 23.277 -8.333 -16.232 1.00 93.50 292 HIS A N 1
ATOM 2265 C CA . HIS A 1 292 ? 23.315 -9.616 -16.946 1.00 93.50 292 HIS A CA 1
ATOM 2266 C C . HIS A 1 292 ? 22.325 -10.617 -16.348 1.00 93.50 292 HIS A C 1
ATOM 2268 O O . HIS A 1 292 ? 21.483 -11.152 -17.068 1.00 93.50 292 HIS A O 1
ATOM 2274 N N . ALA A 1 293 ? 22.360 -10.792 -15.023 1.00 93.06 293 ALA A N 1
ATOM 2275 C CA . ALA A 1 293 ? 21.447 -11.680 -14.308 1.00 93.06 293 ALA A CA 1
ATOM 2276 C C . ALA A 1 293 ? 19.975 -11.277 -14.503 1.00 93.06 293 ALA A C 1
ATOM 2278 O O . ALA A 1 293 ? 19.112 -12.137 -14.679 1.00 93.06 293 ALA A O 1
ATOM 2279 N N . LEU A 1 294 ? 19.680 -9.969 -14.515 1.00 93.88 294 LEU A N 1
ATOM 2280 C CA . LEU A 1 294 ? 18.335 -9.462 -14.787 1.00 93.88 294 LEU A CA 1
ATOM 2281 C C . LEU A 1 294 ? 17.841 -9.879 -16.179 1.00 93.88 294 LEU A C 1
ATOM 2283 O O . LEU A 1 294 ? 16.715 -10.366 -16.296 1.00 93.88 294 LEU A O 1
ATOM 2287 N N . TYR A 1 295 ? 18.652 -9.678 -17.218 1.00 97.12 295 TYR A N 1
ATOM 2288 C CA . TYR A 1 295 ? 18.270 -9.996 -18.593 1.00 97.12 295 TYR A CA 1
ATOM 2289 C C . TYR A 1 295 ? 18.147 -11.507 -18.814 1.00 97.12 295 TYR A C 1
ATOM 2291 O O . TYR A 1 295 ? 17.145 -11.962 -19.366 1.00 97.12 295 TYR A O 1
ATOM 2299 N N . GLN A 1 296 ? 19.100 -12.295 -18.313 1.00 96.19 296 GLN A N 1
ATOM 2300 C CA . GLN A 1 296 ? 19.064 -13.760 -18.394 1.00 96.19 296 GLN A CA 1
ATOM 2301 C C . GLN A 1 296 ? 17.818 -14.339 -17.712 1.00 96.19 296 GLN A C 1
ATOM 2303 O O . GLN A 1 296 ? 17.145 -15.195 -18.283 1.00 96.19 296 GLN A O 1
ATOM 2308 N N . ALA A 1 297 ? 17.430 -13.809 -16.546 1.00 95.19 297 ALA A N 1
ATOM 2309 C CA . ALA A 1 297 ? 16.199 -14.208 -15.860 1.00 95.19 297 ALA A CA 1
ATOM 2310 C C . ALA A 1 297 ? 14.912 -13.908 -16.659 1.00 95.19 297 ALA A C 1
ATOM 2312 O O . ALA A 1 297 ? 13.857 -14.450 -16.340 1.00 95.19 297 ALA A O 1
ATOM 2313 N N . HIS A 1 298 ? 14.983 -13.055 -17.687 1.00 96.69 298 HIS A N 1
ATOM 2314 C CA . HIS A 1 298 ? 13.881 -12.755 -18.610 1.00 96.69 298 HIS A CA 1
ATOM 2315 C C . HIS A 1 298 ? 14.074 -13.404 -19.993 1.00 96.69 298 HIS A C 1
ATOM 2317 O O . HIS A 1 298 ? 13.414 -13.007 -20.950 1.00 96.69 298 HIS A O 1
ATOM 2323 N N . GLY A 1 299 ? 14.959 -14.402 -20.102 1.00 97.06 299 GLY A N 1
ATOM 2324 C CA . GLY A 1 299 ? 15.140 -15.213 -21.307 1.00 97.06 299 GLY A CA 1
ATOM 2325 C C . GLY A 1 299 ? 16.066 -14.610 -22.362 1.00 97.06 299 GLY A C 1
ATOM 2326 O O . GLY A 1 299 ? 16.131 -15.131 -23.474 1.00 97.06 299 GLY A O 1
ATOM 2327 N N . PHE A 1 300 ? 16.782 -13.525 -22.051 1.00 98.12 300 PHE A N 1
ATOM 2328 C CA . PHE A 1 300 ? 17.809 -13.019 -22.957 1.00 98.12 300 PHE A CA 1
ATOM 2329 C C . PHE A 1 300 ? 19.006 -13.974 -22.999 1.00 98.12 300 PHE A C 1
ATOM 2331 O O . PHE A 1 300 ? 19.499 -14.419 -21.962 1.00 98.12 300 PHE A O 1
ATOM 2338 N N . VAL A 1 301 ? 19.506 -14.233 -24.204 1.00 97.56 301 VAL A N 1
ATOM 2339 C CA . VAL A 1 301 ? 20.661 -15.099 -24.467 1.00 97.56 301 VAL A CA 1
ATOM 2340 C C . VAL A 1 301 ? 21.748 -14.336 -25.228 1.00 97.56 301 VAL A C 1
ATOM 2342 O O . VAL A 1 301 ? 21.414 -13.399 -25.959 1.00 97.56 301 VAL A O 1
ATOM 2345 N N . PRO A 1 302 ? 23.034 -14.715 -25.102 1.00 97.00 302 PRO A N 1
ATOM 2346 C CA . PRO A 1 302 ? 24.113 -14.093 -25.864 1.00 97.00 302 PRO A CA 1
ATOM 2347 C C . PRO A 1 302 ? 23.880 -14.101 -27.381 1.00 97.00 302 PRO A C 1
ATOM 2349 O O . PRO A 1 302 ? 23.309 -15.040 -27.947 1.00 97.00 302 PRO A O 1
ATOM 2352 N N . CYS A 1 303 ? 24.336 -13.047 -28.051 1.00 95.38 303 CYS A N 1
ATOM 2353 C CA . CYS A 1 303 ? 24.414 -12.971 -29.506 1.00 95.38 303 CYS A CA 1
ATOM 2354 C C . CYS A 1 303 ? 25.642 -12.173 -29.959 1.00 95.38 303 CYS A C 1
ATOM 2356 O O . CYS A 1 303 ? 26.371 -11.636 -29.135 1.00 95.38 303 CYS A O 1
ATOM 2358 N N . GLY A 1 304 ? 25.861 -12.095 -31.273 1.00 93.31 304 GLY A N 1
ATOM 2359 C CA . GLY A 1 304 ? 26.829 -11.158 -31.843 1.00 93.31 304 GLY A CA 1
ATOM 2360 C C . GLY A 1 304 ? 26.302 -9.713 -31.880 1.00 93.31 304 GLY A C 1
ATOM 2361 O O . GLY A 1 304 ? 25.127 -9.480 -31.550 1.00 93.31 304 GLY A O 1
ATOM 2362 N N . PRO A 1 305 ? 27.144 -8.764 -32.325 1.00 93.12 305 PRO A N 1
ATOM 2363 C CA . PRO A 1 305 ? 26.754 -7.375 -32.547 1.00 93.12 305 PRO A CA 1
ATOM 2364 C C . PRO A 1 305 ? 25.564 -7.238 -33.509 1.00 93.12 305 PRO A C 1
ATOM 2366 O O . PRO A 1 305 ? 25.239 -8.139 -34.288 1.00 93.12 305 PRO A O 1
ATOM 2369 N N . PHE A 1 306 ? 24.882 -6.099 -33.449 1.00 92.44 306 PHE A N 1
ATOM 2370 C CA . PHE A 1 306 ? 23.725 -5.777 -34.286 1.00 92.44 306 PHE A CA 1
ATOM 2371 C C . PHE A 1 306 ? 23.722 -4.282 -34.622 1.00 92.44 306 PHE A C 1
ATOM 2373 O O . PHE A 1 306 ? 24.365 -3.513 -33.930 1.00 92.44 306 PHE A O 1
ATOM 2380 N N . GLU A 1 307 ? 23.003 -3.863 -35.665 1.00 83.38 307 GLU A N 1
ATOM 2381 C CA . GLU A 1 307 ? 22.726 -2.447 -35.977 1.00 83.38 307 GLU A CA 1
ATOM 2382 C C . GLU A 1 307 ? 23.890 -1.456 -35.737 1.00 83.38 307 GLU A C 1
ATOM 2384 O O . GLU A 1 307 ? 23.831 -0.591 -34.864 1.00 83.38 307 GLU A O 1
ATOM 2389 N N . GLY A 1 308 ? 24.972 -1.574 -36.506 1.00 81.88 308 GLY A N 1
ATOM 2390 C CA . GLY A 1 308 ? 26.100 -0.638 -36.418 1.00 81.88 308 GLY A CA 1
ATOM 2391 C C . GLY A 1 308 ? 27.034 -0.841 -35.218 1.00 81.88 308 GLY A C 1
ATOM 2392 O O . GLY A 1 308 ? 28.059 -0.166 -35.154 1.00 81.88 308 GLY A O 1
ATOM 2393 N N . TYR A 1 309 ? 26.749 -1.782 -34.311 1.00 87.38 309 TYR A N 1
ATOM 2394 C CA . TYR A 1 309 ? 27.722 -2.244 -33.321 1.00 87.38 309 TYR A CA 1
ATOM 2395 C C . TYR A 1 309 ? 28.800 -3.124 -33.963 1.00 87.38 309 TYR A C 1
ATOM 2397 O O . TYR A 1 309 ? 28.495 -4.013 -34.761 1.00 87.38 309 TYR A O 1
ATOM 2405 N N . ALA A 1 310 ? 30.053 -2.897 -33.570 1.00 86.81 310 ALA A N 1
ATOM 2406 C CA . ALA A 1 310 ? 31.181 -3.781 -33.846 1.00 86.81 310 ALA A CA 1
ATOM 2407 C C . ALA A 1 310 ? 31.439 -4.707 -32.646 1.00 86.81 310 ALA A C 1
ATOM 2409 O O . ALA A 1 310 ? 30.916 -4.477 -31.554 1.00 86.81 310 ALA A O 1
ATOM 2410 N N . GLU A 1 311 ? 32.238 -5.758 -32.839 1.00 86.62 311 GLU A N 1
ATOM 2411 C CA . GLU A 1 311 ? 32.740 -6.537 -31.706 1.00 86.62 311 GLU A CA 1
ATOM 2412 C C . GLU A 1 311 ? 33.640 -5.656 -30.830 1.00 86.62 311 GLU A C 1
ATOM 2414 O O . GLU A 1 311 ? 34.582 -5.034 -31.320 1.00 86.62 311 GLU A O 1
ATOM 2419 N N . ASP A 1 312 ? 33.342 -5.617 -29.533 1.00 83.88 312 ASP A N 1
ATOM 2420 C CA . ASP A 1 312 ? 34.125 -4.927 -28.512 1.00 83.88 312 ASP A CA 1
ATOM 2421 C C . ASP A 1 312 ? 34.268 -5.882 -27.316 1.00 83.88 312 ASP A C 1
ATOM 2423 O O . ASP A 1 312 ? 33.247 -6.341 -26.795 1.00 83.88 312 ASP A O 1
ATOM 2427 N N . PRO A 1 313 ? 35.492 -6.209 -26.857 1.00 84.25 313 PRO A N 1
ATOM 2428 C CA . PRO A 1 313 ? 35.695 -7.054 -25.677 1.00 84.25 313 PRO A CA 1
ATOM 2429 C C . PRO A 1 313 ? 35.059 -6.479 -24.398 1.00 84.25 313 PRO A C 1
ATOM 2431 O O . PRO A 1 313 ? 34.802 -7.215 -23.440 1.00 84.25 313 PRO A O 1
ATOM 2434 N N . ASN A 1 314 ? 34.773 -5.177 -24.376 1.00 85.75 314 ASN A N 1
ATOM 2435 C CA . ASN A 1 314 ? 34.091 -4.501 -23.279 1.00 85.75 314 ASN A CA 1
ATOM 2436 C C . ASN A 1 314 ? 32.561 -4.591 -23.378 1.00 85.75 314 ASN A C 1
ATOM 2438 O O . ASN A 1 314 ? 31.881 -4.230 -22.421 1.00 85.75 314 ASN A O 1
ATOM 2442 N N . SER A 1 315 ? 32.004 -5.110 -24.472 1.00 88.81 315 SER A N 1
ATOM 2443 C CA . SER A 1 315 ? 30.559 -5.222 -24.673 1.00 88.81 315 SER A CA 1
ATOM 2444 C C . SER A 1 315 ? 30.075 -6.667 -24.626 1.00 88.81 315 SER A C 1
ATOM 2446 O O . SER A 1 315 ? 30.696 -7.605 -25.120 1.00 88.81 315 SER A O 1
ATOM 2448 N N . LEU A 1 316 ? 28.896 -6.839 -24.042 1.00 92.25 316 LEU A N 1
ATOM 2449 C CA . LEU A 1 316 ? 28.089 -8.043 -24.081 1.00 92.25 316 LEU A CA 1
ATOM 2450 C C . LEU A 1 316 ? 26.798 -7.731 -24.836 1.00 92.25 316 LEU A C 1
ATOM 2452 O O . LEU A 1 316 ? 26.009 -6.875 -24.429 1.00 92.25 316 LEU A O 1
ATOM 2456 N N . PHE A 1 317 ? 26.552 -8.484 -25.903 1.00 95.81 317 PHE A N 1
ATOM 2457 C CA . PHE A 1 317 ? 25.326 -8.382 -26.682 1.00 95.81 317 PHE A CA 1
ATOM 2458 C C . PHE A 1 317 ? 24.384 -9.524 -26.320 1.00 95.81 317 PHE A C 1
ATOM 2460 O O . PHE A 1 317 ? 24.761 -10.699 -26.352 1.00 95.81 317 PHE A O 1
ATOM 2467 N N . LEU A 1 318 ? 23.140 -9.185 -25.991 1.00 97.44 318 LEU A N 1
ATOM 2468 C CA . LEU A 1 318 ? 22.098 -10.161 -25.689 1.00 97.44 318 LEU A CA 1
ATOM 2469 C C . LEU A 1 318 ? 20.898 -9.965 -26.615 1.00 97.44 318 LEU A C 1
ATOM 2471 O O . LEU A 1 318 ? 20.598 -8.850 -27.043 1.00 97.44 318 LEU A O 1
ATOM 2475 N N . LYS A 1 319 ? 20.165 -11.047 -26.883 1.00 97.94 319 LYS A N 1
ATOM 2476 C CA . LYS A 1 319 ? 18.898 -11.030 -27.621 1.00 97.94 319 LYS A CA 1
ATOM 2477 C C . LYS A 1 319 ? 17.808 -11.812 -26.905 1.00 97.94 319 LYS A C 1
ATOM 2479 O O . LYS A 1 319 ? 18.088 -12.792 -26.224 1.00 97.94 319 LYS A O 1
ATOM 2484 N N . LEU A 1 320 ? 16.566 -11.420 -27.148 1.00 98.25 320 LEU A N 1
ATOM 2485 C CA . LEU A 1 320 ? 15.361 -12.154 -26.785 1.00 98.25 320 LEU A CA 1
ATOM 2486 C C . LEU A 1 320 ? 14.515 -12.348 -28.047 1.00 98.25 320 LEU A C 1
ATOM 2488 O O . LEU A 1 320 ? 14.214 -11.376 -28.747 1.00 98.25 320 LEU A O 1
ATOM 2492 N N . ASP A 1 321 ? 14.144 -13.596 -28.334 1.00 97.31 321 ASP A N 1
ATOM 2493 C CA . ASP A 1 321 ? 13.141 -13.897 -29.357 1.00 97.31 321 ASP A CA 1
ATOM 2494 C C . ASP A 1 321 ? 11.750 -13.623 -28.776 1.00 97.31 321 ASP A C 1
ATOM 2496 O O . ASP A 1 321 ? 11.423 -14.065 -27.673 1.00 97.31 321 ASP A O 1
ATOM 2500 N N . LEU A 1 322 ? 10.950 -12.844 -29.497 1.00 95.75 322 LEU A N 1
ATOM 2501 C CA . LEU A 1 322 ? 9.583 -12.511 -29.109 1.00 95.75 322 LEU A CA 1
ATOM 2502 C C . LEU A 1 322 ? 8.545 -13.363 -29.842 1.00 95.75 322 LEU A C 1
ATOM 2504 O O . LEU A 1 322 ? 7.358 -13.207 -29.565 1.00 95.75 322 LEU A O 1
ATOM 2508 N N . ARG A 1 323 ? 8.972 -14.244 -30.757 1.00 85.94 323 ARG A N 1
ATOM 2509 C CA . ARG A 1 323 ? 8.102 -15.192 -31.457 1.00 85.94 323 ARG A CA 1
ATOM 2510 C C . ARG A 1 323 ? 7.776 -16.345 -30.509 1.00 85.94 323 ARG A C 1
ATOM 2512 O O . ARG A 1 323 ? 8.529 -17.309 -30.404 1.00 85.94 323 ARG A O 1
ATOM 2519 N N . GLY A 1 324 ? 6.673 -16.194 -29.788 1.00 59.75 324 GLY A N 1
ATOM 2520 C CA . GLY A 1 324 ? 6.137 -17.158 -28.832 1.00 59.75 324 GLY A CA 1
ATOM 2521 C C . GLY A 1 324 ? 4.847 -16.646 -28.226 1.00 59.75 324 GLY A C 1
ATOM 2522 O O . GLY A 1 324 ? 4.800 -15.432 -27.915 1.00 59.75 324 GLY A O 1
#

InterPro domains:
  IPR000182 GNAT domain [PF00583] (18-138)
  IPR000182 GNAT domain [PF00583] (214-300)
  IPR000182 GNAT domain [PS51186] (3-165)
  IPR000182 GNAT domain [PS51186] (172-323)
  IPR016181 Acyl-CoA N-acyltransferase [SSF55729] (5-165)
  IPR016181 Acyl-CoA N-acyltransferase [SSF55729] (172-320)

Mean predicted aligne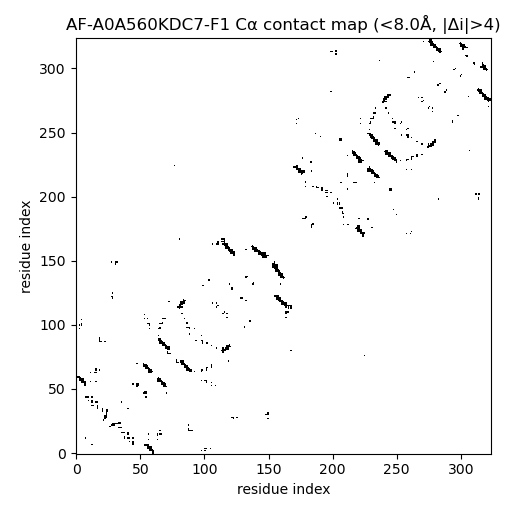d error: 9.57 Å

Sequence (324 aa):
MPLIVRDATLEDAEDILAIYNYAAVNTTAVWTDGPVDLDSRRAWIRARRDAGYPVLVAMKGRDVVGFASFGDFRPWPGYRHTVENSVYVDERHHRAGIGRGLMAALIERATALNKHTMVAAIEASNSASIALHASFGFAEVGRMPEVGCKFGRWLDMVLMQMRLSSDVRPKMQIRPGDTFDPRVIALLDHHVTAARAQTAPGSAHALDLAGLRARDIAFWTGWDGETLVATGALKTLSPRHGEVKSMHTLQTARRRGYGGQMLRHIIAQARARGLQRLSLETGSWDYFKPAHALYQAHGFVPCGPFEGYAEDPNSLFLKLDLRG

Solvent-accessible surface area (backbone atoms only — not comparable to full-atom values): 18314 Å² total; per-residue (Å²): 120,70,80,45,77,44,78,57,58,77,81,49,28,62,54,52,44,54,44,48,33,48,37,26,69,74,45,75,84,37,88,57,97,54,67,80,57,64,67,62,43,40,48,51,55,48,55,34,48,77,72,73,29,63,46,35,31,32,28,50,75,92,43,69,47,28,39,30,38,48,44,73,61,51,103,46,81,90,33,75,39,31,31,29,51,50,79,50,62,27,85,94,54,69,95,68,58,58,67,59,55,47,51,54,54,49,54,50,53,40,46,76,69,55,26,33,34,43,32,38,80,38,42,64,85,46,56,68,60,52,53,56,44,40,75,75,60,31,41,82,78,47,75,43,76,63,75,43,69,57,96,94,36,72,36,35,39,30,34,29,39,28,76,42,97,42,90,63,62,95,68,63,48,74,42,79,48,55,87,79,42,68,69,50,44,52,53,49,53,52,49,47,49,54,48,45,77,73,36,62,91,91,71,54,83,70,68,52,78,71,60,55,67,37,93,52,40,49,44,31,33,26,21,57,83,92,44,80,36,32,37,32,28,40,36,55,79,49,84,45,32,30,32,58,38,68,73,44,49,39,79,95,52,57,96,70,54,56,62,59,54,51,50,52,48,52,54,51,53,40,49,76,65,59,26,40,31,40,34,36,76,43,61,56,53,79,89,35,47,69,57,52,54,55,42,43,77,71,63,35,42,81,50,73,64,58,94,92,49,67,92,48,92,60,52,36,32,34,32,29,81,49,81,123

Secondary structure (DSSP, 8-state):
--EEEEE--STTHHHHHHHHHHHHHH-SSS--SSPPPHHHHHHHHHHHHHTT--EEEEEETTEEEEEEEEEESSSSGGGTTEEEEEEEE-GGGTTSSHHHHHHHHHHHHHHHTT--EEEEEEETT-HHHHHHHHHTT-EEEEEEEEEEEETTEEEEEEEEEEE-S-----PPEEEE--TT-HHHHHHHHHHHHHHHHHS-TT------HHHHTSTTEEEEEEEETTEEEEEEEEEEEETTEEEEEEEEE-GGGTTSSHHHHHHHHHHHHHHHTT--EEEEEEE-SGGGHHHHHHHHTTT-EE----TTPPP-TTEEEEEEE---

pLDDT: mean 91.26, std 9.08, range [59.75, 98.75]

Foldseek 3Di:
DDKDKDFDDLVCLVLAQVQVQCCVPPHPFDFDDHGDDSVVSSVVSVVCVVVVWTWMFIDDPPHGFWIKIWDQPDPDPVRVLEIEIDITGHPVCPPVCRRVVRVVVRLVSSQVVLRFKYKYKGWPVPVVVVVSCVVVPWDFDDKAWQPGDDPRDRTIITMTMDGRPGPDDQFWDKDFDDLPPVLSLVQLVVVQCVQCVPADPPQRPADHSVSCPDPQKTKIFTHRPPDTFWIWMWGDLDLAEIEIHRTDGDPVNPPSCNSVSVVVVNLVVCVVSNHFKYKYKDFDDDVCVVVVVSVVVVPWDWDADDDPDDDDNGITMTMDGSPD

Organism: NCBI:txid1399419